Protein AF-0000000068861744 (afdb_homodimer)

InterPro domains:
  IPR000608 Ubiquitin-conjugating (UBC), catalytic core domain [PF00179] (17-131)
  IPR000608 Ubiquitin-conjugating (UBC), catalytic core domain [PS50127] (1-136)
  IPR016135 Ubiquitin-conjugating enzyme/RWD-like [G3DSA:3.10.110.10] (2-136)
  IPR016135 Ubiquitin-conjugating enzyme/RWD-like [SSF54495] (22-136)

Structure (mmCIF, N/CA/C/O backbone):
data_AF-0000000068861744-model_v1
#
loop_
_entity.id
_entity.type
_entity.pdbx_description
1 polymer 'UBC core domain-containing protein'
#
loop_
_atom_site.group_PDB
_atom_site.id
_atom_site.type_symbol
_atom_site.label_atom_id
_atom_site.label_alt_id
_atom_site.label_comp_id
_atom_site.label_asym_id
_atom_site.label_entity_id
_atom_site.label_seq_id
_atom_site.pdbx_PDB_ins_code
_atom_site.Cartn_x
_atom_site.Cartn_y
_atom_site.Cartn_z
_atom_site.occupancy
_atom_site.B_iso_or_equiv
_atom_site.auth_seq_id
_atom_site.auth_comp_id
_atom_site.auth_asym_id
_atom_site.auth_atom_id
_atom_site.pdbx_PDB_model_num
ATOM 1 N N . SER A 1 1 ? 39.594 35.281 -21.047 1 24.39 1 SER A N 1
ATOM 2 C CA . SER A 1 1 ? 39.219 33.875 -21.219 1 24.39 1 SER A CA 1
ATOM 3 C C . SER A 1 1 ? 38 33.531 -20.391 1 24.39 1 SER A C 1
ATOM 5 O O . SER A 1 1 ? 38 33.688 -19.172 1 24.39 1 SER A O 1
ATOM 7 N N . LYS A 1 2 ? 36.75 33.719 -20.969 1 29.22 2 LYS A N 1
ATOM 8 C CA . LYS A 1 2 ? 35.406 33.656 -20.406 1 29.22 2 LYS A CA 1
ATOM 9 C C . LYS A 1 2 ? 35.062 32.25 -19.891 1 29.22 2 LYS A C 1
ATOM 11 O O . LYS A 1 2 ? 35.312 31.266 -20.594 1 29.22 2 LYS A O 1
ATOM 16 N N . ARG A 1 3 ? 35.25 32.125 -18.594 1 32.97 3 ARG A N 1
ATOM 17 C CA . ARG A 1 3 ? 35.031 30.906 -17.828 1 32.97 3 ARG A CA 1
ATOM 18 C C . ARG A 1 3 ? 33.688 30.281 -18.156 1 32.97 3 ARG A C 1
ATOM 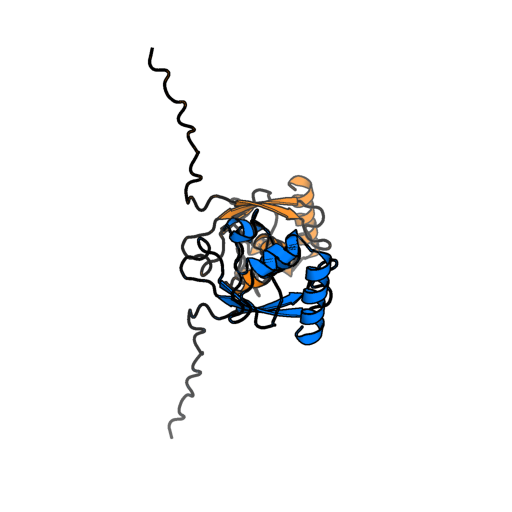20 O O . ARG A 1 3 ? 32.656 30.922 -18 1 32.97 3 ARG A O 1
ATOM 27 N N . PRO A 1 4 ? 33.625 29.219 -19.062 1 30.78 4 PRO A N 1
ATOM 28 C CA . PRO A 1 4 ? 32.375 28.578 -19.391 1 30.78 4 PRO A CA 1
ATOM 29 C C . PRO A 1 4 ? 31.594 28.125 -18.156 1 30.78 4 PRO A C 1
ATOM 31 O O . PRO A 1 4 ? 32.188 27.719 -17.172 1 30.78 4 PRO A O 1
ATOM 34 N N . HIS A 1 5 ? 30.625 28.938 -17.719 1 28.23 5 HIS A N 1
ATOM 35 C CA . HIS A 1 5 ? 29.672 28.594 -16.656 1 28.23 5 HIS A CA 1
ATOM 36 C C . HIS A 1 5 ? 29.109 27.188 -16.875 1 28.23 5 HIS A C 1
ATOM 38 O O . HIS A 1 5 ? 28.625 26.875 -17.953 1 28.23 5 HIS A O 1
ATOM 44 N N . ALA A 1 6 ? 29.781 26.188 -16.359 1 26.94 6 ALA A N 1
ATOM 45 C CA . ALA A 1 6 ? 29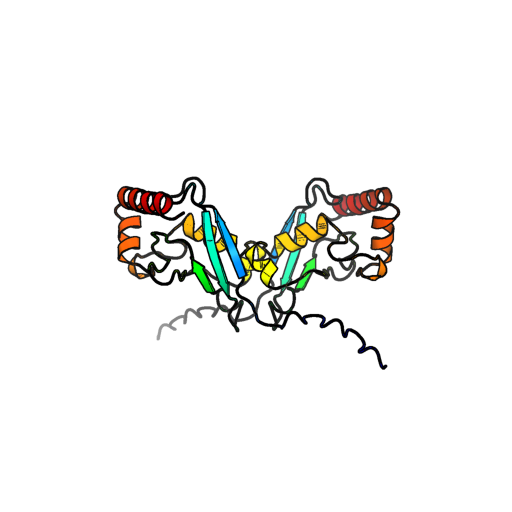.312 24.812 -16.281 1 26.94 6 ALA A CA 1
ATOM 46 C C . ALA A 1 6 ? 27.844 24.75 -15.883 1 26.94 6 ALA A C 1
ATOM 48 O O . ALA A 1 6 ? 27.469 25.234 -14.812 1 26.94 6 ALA A O 1
ATOM 49 N N . GLU A 1 7 ? 26.875 24.953 -16.828 1 26 7 GLU A N 1
ATOM 50 C CA . GLU A 1 7 ? 25.422 24.781 -16.688 1 26 7 GLU A CA 1
ATOM 51 C C . GLU A 1 7 ? 25.094 23.453 -16 1 26 7 GLU A C 1
ATOM 53 O O . GLU A 1 7 ? 25.578 22.391 -16.438 1 26 7 GLU A O 1
ATOM 58 N N . CYS A 1 8 ? 25.047 23.344 -14.664 1 23.14 8 CYS A N 1
ATOM 59 C CA . CYS A 1 8 ? 24.5 22.266 -13.844 1 23.14 8 CYS A CA 1
ATOM 60 C C . CYS A 1 8 ? 23.219 21.719 -14.438 1 23.14 8 CYS A C 1
ATOM 62 O O . CYS A 1 8 ? 22.219 22.438 -14.547 1 23.14 8 CYS A O 1
ATOM 64 N N . ALA A 1 9 ? 23.344 21.062 -15.578 1 26.41 9 ALA A N 1
ATOM 65 C CA . ALA A 1 9 ? 22.172 20.391 -16.141 1 26.41 9 ALA A CA 1
ATOM 66 C C . ALA A 1 9 ? 21.422 19.594 -15.086 1 26.41 9 ALA A C 1
ATOM 68 O O . ALA A 1 9 ? 21.984 18.703 -14.453 1 26.41 9 ALA A O 1
ATOM 69 N N . ALA A 1 10 ? 20.656 20.266 -14.18 1 28.28 10 ALA A N 1
ATOM 70 C CA . ALA A 1 10 ? 19.625 19.609 -13.391 1 28.28 10 ALA A CA 1
ATOM 71 C C . ALA A 1 10 ? 18.938 18.5 -14.195 1 28.28 10 ALA A C 1
ATOM 73 O O . ALA A 1 10 ? 18.406 18.766 -15.281 1 28.28 10 ALA A O 1
ATOM 74 N N . ALA A 1 11 ? 19.531 17.391 -14.312 1 29.66 11 ALA A N 1
ATOM 75 C CA . ALA A 1 11 ? 18.797 16.234 -14.844 1 29.66 11 ALA A CA 1
ATOM 76 C C . ALA A 1 11 ? 17.328 16.266 -14.422 1 29.66 11 ALA A C 1
ATOM 78 O O . ALA A 1 11 ? 17.031 16.312 -13.227 1 29.66 11 ALA A O 1
ATOM 79 N N . SER A 1 12 ? 16.438 17.047 -14.992 1 32.88 12 SER A N 1
ATOM 80 C CA . SER A 1 12 ? 14.977 16.984 -14.969 1 32.88 12 SER A CA 1
ATOM 81 C C . SER A 1 12 ? 14.477 15.555 -14.797 1 32.88 12 SER A C 1
ATOM 83 O O . SER A 1 12 ? 14.883 14.656 -15.531 1 32.88 12 SER A O 1
ATOM 85 N N . ALA A 1 13 ? 14.305 14.938 -13.648 1 35.06 13 ALA A N 1
ATOM 86 C CA . ALA A 1 13 ? 13.586 13.688 -13.398 1 35.06 13 ALA A CA 1
ATOM 87 C C . ALA A 1 13 ? 12.406 13.531 -14.352 1 35.06 13 ALA A C 1
ATOM 89 O O . ALA A 1 13 ? 11.445 14.305 -14.297 1 35.06 13 ALA A O 1
ATOM 90 N N . THR A 1 14 ? 12.398 13.352 -15.617 1 36.06 14 THR A N 1
ATOM 91 C CA . THR A 1 14 ? 11.461 13.117 -16.719 1 36.06 14 THR A CA 1
ATOM 92 C C . THR A 1 14 ? 10.273 12.289 -16.234 1 36.06 14 THR A C 1
ATOM 94 O O . THR A 1 14 ? 10.383 11.539 -15.266 1 36.06 14 THR A O 1
ATOM 97 N N . SER A 1 15 ? 8.945 12.531 -16.438 1 38.88 15 SER A N 1
ATOM 98 C CA . SER A 1 15 ? 7.641 11.898 -16.266 1 38.88 15 SER A CA 1
ATOM 99 C C . SER A 1 15 ? 7.719 10.398 -16.5 1 38.88 15 SER A C 1
ATOM 101 O O . SER A 1 15 ? 6.719 9.766 -16.859 1 38.88 15 SER A O 1
ATOM 103 N N . ASP A 1 16 ? 8.695 9.703 -17.109 1 43.91 16 ASP A N 1
ATOM 104 C CA . ASP A 1 16 ? 8.852 8.297 -17.453 1 43.91 16 ASP A CA 1
ATOM 105 C C . ASP A 1 16 ? 8.359 7.395 -16.312 1 43.91 16 ASP A C 1
ATOM 107 O O . ASP A 1 16 ? 8.938 7.395 -15.227 1 43.91 16 ASP A O 1
ATOM 111 N N . GLY A 1 17 ? 7.047 7.277 -16.094 1 52.69 17 GLY A N 1
ATOM 112 C CA . GLY A 1 17 ? 6.508 6.25 -15.227 1 52.69 17 GLY A CA 1
ATOM 113 C C . GLY A 1 17 ? 7.441 5.07 -15.047 1 52.69 17 GLY A C 1
ATOM 114 O O . GLY A 1 17 ? 7.41 4.121 -15.836 1 52.69 17 GLY A O 1
ATOM 115 N N . GLY A 1 18 ? 8.594 5.238 -14.609 1 63.91 18 GLY A N 1
ATOM 116 C CA . GLY A 1 18 ? 9.773 4.402 -14.461 1 63.91 18 GLY A CA 1
ATOM 117 C C . GLY A 1 18 ? 9.469 3.035 -13.875 1 63.91 18 GLY A C 1
ATOM 118 O O . GLY A 1 18 ? 8.383 2.812 -13.344 1 63.91 18 GLY A O 1
ATOM 119 N N . ILE A 1 19 ? 10.055 2.125 -14.453 1 78.75 19 ILE A N 1
ATOM 120 C CA . ILE A 1 19 ? 10.164 0.762 -13.938 1 78.75 19 ILE A CA 1
ATOM 121 C C . ILE A 1 19 ? 10.586 0.792 -12.477 1 78.75 19 ILE A C 1
ATOM 123 O O . ILE A 1 19 ? 11.602 1.406 -12.125 1 78.75 19 ILE A O 1
ATOM 127 N N . LEU A 1 20 ? 9.617 0.331 -11.648 1 93.12 20 LEU A N 1
ATOM 128 C CA . LEU A 1 20 ? 9.859 0.259 -10.211 1 93.12 20 LEU A CA 1
ATOM 129 C C . LEU A 1 20 ? 10.25 -1.155 -9.797 1 93.12 20 LEU A C 1
ATOM 131 O O . LEU A 1 20 ? 9.523 -2.111 -10.062 1 93.12 20 LEU A O 1
ATOM 135 N N . ALA A 1 21 ? 11.445 -1.229 -9.273 1 95.88 21 ALA A N 1
ATOM 136 C CA . ALA A 1 21 ? 11.922 -2.543 -8.859 1 95.88 21 ALA A CA 1
ATOM 137 C C . ALA A 1 21 ? 11.617 -2.801 -7.387 1 95.88 21 ALA A C 1
ATOM 139 O O . ALA A 1 21 ? 11.555 -1.864 -6.586 1 95.88 21 ALA A O 1
ATOM 140 N N . THR A 1 22 ? 11.289 -4.078 -7.023 1 97.5 22 THR A N 1
ATOM 141 C CA . THR A 1 22 ? 11.086 -4.473 -5.633 1 97.5 22 THR A CA 1
ATOM 142 C C . THR A 1 22 ? 11.336 -5.969 -5.453 1 97.5 22 THR A C 1
ATOM 144 O O . THR A 1 22 ? 11.703 -6.66 -6.406 1 97.5 22 THR A O 1
ATOM 147 N N . SER A 1 23 ? 11.289 -6.41 -4.25 1 98.31 23 SER A N 1
ATOM 148 C CA . SER A 1 23 ? 11.406 -7.824 -3.918 1 98.31 23 SER A CA 1
ATOM 149 C C . SER A 1 23 ? 10.258 -8.281 -3.021 1 98.31 23 SER A C 1
ATOM 151 O O . SER A 1 23 ? 9.766 -7.508 -2.197 1 98.31 23 SER A O 1
ATOM 153 N N . ILE A 1 24 ? 9.898 -9.516 -3.25 1 98.38 24 ILE A N 1
ATOM 154 C CA . ILE A 1 24 ? 8.805 -10.102 -2.475 1 98.38 24 ILE A CA 1
ATOM 155 C C . ILE A 1 24 ? 9.305 -11.336 -1.724 1 98.38 24 ILE A C 1
ATOM 157 O O . ILE A 1 24 ? 9.859 -12.258 -2.328 1 98.38 24 ILE A O 1
ATOM 161 N N . GLN A 1 25 ? 9.156 -11.352 -0.452 1 98.44 25 GLN A N 1
ATOM 162 C CA . GLN A 1 25 ? 9.453 -12.539 0.339 1 98.44 25 GLN A CA 1
ATOM 163 C C . GLN A 1 25 ? 8.336 -13.57 0.218 1 98.44 25 GLN A C 1
ATOM 165 O O . GLN A 1 25 ? 7.156 -13.234 0.302 1 98.44 25 GLN A O 1
ATOM 170 N N . GLY A 1 26 ? 8.719 -14.805 0.006 1 98.75 26 GLY A N 1
ATOM 171 C CA . GLY A 1 26 ? 7.699 -15.852 0.009 1 98.75 26 GLY A CA 1
ATOM 172 C C . GLY A 1 26 ? 6.984 -15.977 1.339 1 98.75 26 GLY A C 1
ATOM 173 O O . GLY A 1 26 ? 7.625 -16.062 2.391 1 98.75 26 GLY A O 1
ATOM 174 N N . PRO A 1 27 ? 5.711 -16.047 1.295 1 98.44 27 PRO A N 1
ATOM 175 C CA . PRO A 1 27 ? 4.969 -16.125 2.553 1 98.44 27 PRO A CA 1
ATOM 176 C C . PRO A 1 27 ? 5.273 -17.406 3.336 1 98.44 27 PRO A C 1
ATOM 178 O O . PRO A 1 27 ? 5.359 -18.484 2.75 1 98.44 27 PRO A O 1
ATOM 181 N N . VAL A 1 28 ? 5.398 -17.188 4.59 1 97.75 28 VAL A N 1
ATOM 182 C CA . VAL A 1 28 ? 5.645 -18.328 5.461 1 97.75 28 VAL A CA 1
ATOM 183 C C . VAL A 1 28 ? 4.473 -19.297 5.383 1 97.75 28 VAL A C 1
ATOM 185 O O . VAL A 1 28 ? 3.311 -18.875 5.398 1 97.75 28 VAL A O 1
ATOM 188 N N . GLY A 1 29 ? 4.723 -20.562 5.227 1 97.06 29 GLY A N 1
ATOM 189 C CA . GLY A 1 29 ? 3.689 -21.578 5.176 1 97.06 29 GLY A CA 1
ATOM 190 C C . GLY A 1 29 ? 3.203 -21.875 3.768 1 97.06 29 GLY A C 1
ATOM 191 O O . GLY A 1 29 ? 2.393 -22.781 3.557 1 97.06 29 GLY A O 1
ATOM 192 N N . SER A 1 30 ? 3.641 -21.109 2.896 1 97.69 30 SER A N 1
ATOM 193 C CA . SER A 1 30 ? 3.275 -21.328 1.501 1 97.69 30 SER A CA 1
ATOM 194 C C . SER A 1 30 ? 4.305 -22.188 0.788 1 97.69 30 SER A C 1
ATOM 196 O O . SER A 1 30 ? 5.332 -22.547 1.368 1 97.69 30 SER A O 1
ATOM 198 N N . ALA A 1 31 ? 4 -22.516 -0.454 1 97.94 31 ALA A N 1
ATOM 199 C CA . ALA A 1 31 ? 4.93 -23.281 -1.284 1 97.94 31 ALA A CA 1
ATOM 200 C C . ALA A 1 31 ? 6.188 -22.469 -1.584 1 97.94 31 ALA A C 1
ATOM 202 O O . ALA A 1 31 ? 7.184 -23.016 -2.072 1 97.94 31 ALA A O 1
ATOM 203 N N . PHE A 1 32 ? 6.164 -21.266 -1.268 1 98.75 32 PHE A N 1
ATOM 204 C CA . PHE A 1 32 ? 7.234 -20.359 -1.681 1 98.75 32 PHE A CA 1
ATOM 205 C C . PHE A 1 32 ? 8.047 -19.891 -0.478 1 98.75 32 PHE A C 1
ATOM 207 O O . PHE A 1 32 ? 8.844 -18.969 -0.583 1 98.75 32 PHE A O 1
ATOM 214 N N . THR A 1 33 ? 7.852 -20.516 0.673 1 98.38 33 THR A N 1
ATOM 215 C CA . THR A 1 33 ? 8.539 -20.172 1.915 1 98.38 33 THR A CA 1
ATOM 216 C C . THR A 1 33 ? 10.047 -20.203 1.727 1 98.38 33 THR A C 1
ATOM 218 O O . THR A 1 33 ? 10.586 -21.125 1.108 1 98.38 33 THR A O 1
ATOM 221 N N . GLY A 1 34 ? 10.68 -19.062 2.232 1 98.31 34 GLY A N 1
ATOM 222 C CA . GLY A 1 34 ? 12.133 -19 2.174 1 98.31 34 GLY A CA 1
ATOM 223 C C . GLY A 1 34 ? 12.648 -18.328 0.92 1 98.31 34 GLY A C 1
ATOM 224 O O . GLY A 1 34 ? 13.828 -17.969 0.841 1 98.31 34 GLY A O 1
ATOM 225 N N . GLY A 1 35 ? 11.852 -18.141 -0.078 1 98.81 35 GLY A N 1
ATOM 226 C CA . GLY A 1 35 ? 12.25 -17.484 -1.316 1 98.81 35 GLY A CA 1
ATOM 227 C C . GLY A 1 35 ? 12.188 -15.969 -1.24 1 98.81 35 GLY A C 1
ATOM 228 O O . GLY A 1 35 ? 11.398 -15.414 -0.471 1 98.81 35 GLY A O 1
ATOM 229 N N . VAL A 1 36 ? 13.094 -15.32 -1.983 1 98.81 36 VAL A N 1
ATOM 230 C CA . VAL A 1 36 ? 13.023 -13.891 -2.258 1 98.81 36 VAL A CA 1
ATOM 231 C C . VAL A 1 36 ? 12.922 -13.656 -3.764 1 98.81 36 VAL A C 1
ATOM 233 O O . VAL A 1 36 ? 13.805 -14.062 -4.523 1 98.81 36 VAL A O 1
ATOM 236 N N . PHE A 1 37 ? 11.867 -13.016 -4.18 1 98.81 37 PHE A N 1
ATOM 237 C CA . PHE A 1 37 ? 11.555 -12.906 -5.598 1 98.81 37 PHE A CA 1
ATOM 238 C C . PHE A 1 37 ? 11.664 -11.461 -6.07 1 98.81 37 PHE A C 1
ATOM 240 O O . PHE A 1 37 ? 10.961 -10.586 -5.566 1 98.81 37 PHE A O 1
ATOM 247 N N . GLN A 1 38 ? 12.547 -11.234 -7.02 1 98.62 38 GLN A N 1
ATOM 248 C CA . GLN A 1 38 ? 12.719 -9.914 -7.613 1 98.62 38 GLN A CA 1
ATOM 249 C C . GLN A 1 38 ? 11.672 -9.656 -8.695 1 98.62 38 GLN A C 1
ATOM 251 O O . GLN A 1 38 ? 11.344 -10.547 -9.477 1 98.62 38 GLN A O 1
ATOM 256 N N . CYS A 1 39 ? 11.102 -8.438 -8.641 1 98 39 CYS A N 1
ATOM 257 C CA . CYS A 1 39 ? 10.141 -8.109 -9.688 1 98 39 CYS A CA 1
ATOM 258 C C . CYS A 1 39 ? 10.188 -6.621 -10.023 1 98 39 CYS A C 1
ATOM 260 O O . CYS A 1 39 ? 10.852 -5.844 -9.336 1 98 39 CYS A O 1
ATOM 262 N N . VAL A 1 40 ? 9.609 -6.297 -11.164 1 98.06 40 VAL A N 1
ATOM 263 C CA . VAL A 1 40 ? 9.477 -4.91 -11.594 1 98.06 40 VAL A CA 1
ATOM 264 C C . VAL A 1 40 ? 7.996 -4.574 -11.789 1 98.06 40 VAL A C 1
ATOM 266 O O . VAL A 1 40 ? 7.195 -5.441 -12.141 1 98.06 40 VAL A O 1
ATOM 269 N N . VAL A 1 41 ? 7.695 -3.33 -11.5 1 98.25 41 VAL A N 1
ATOM 270 C CA . VAL A 1 41 ? 6.324 -2.84 -11.57 1 98.25 41 VAL A CA 1
ATOM 271 C C . VAL A 1 41 ? 6.242 -1.68 -12.562 1 98.25 41 VAL A C 1
ATOM 273 O O . VAL A 1 41 ? 7.086 -0.782 -12.547 1 98.25 41 VAL A O 1
ATOM 276 N N . HIS A 1 42 ? 5.328 -1.767 -13.43 1 96.88 42 HIS A N 1
ATOM 277 C CA . HIS A 1 42 ? 4.977 -0.672 -14.328 1 96.88 42 HIS A CA 1
ATOM 278 C C . HIS A 1 42 ? 3.523 -0.252 -14.141 1 96.88 42 HIS A C 1
ATOM 280 O O . HIS A 1 42 ? 2.627 -1.1 -14.102 1 96.88 42 HIS A O 1
ATOM 286 N N . LEU A 1 43 ? 3.342 1.035 -14 1 96.56 43 LEU A N 1
ATOM 287 C CA . LEU A 1 43 ? 1.987 1.566 -13.891 1 96.56 43 LEU A CA 1
ATOM 288 C C . LEU A 1 43 ? 1.485 2.053 -15.25 1 96.56 43 LEU A C 1
ATOM 290 O O . LEU A 1 43 ? 1.991 3.043 -15.781 1 96.56 43 LEU A O 1
ATOM 294 N N . PRO A 1 44 ? 0.5 1.328 -15.742 1 95.19 44 PRO A N 1
ATOM 295 C CA . PRO A 1 44 ? 0.041 1.685 -17.094 1 95.19 44 PRO A CA 1
ATOM 296 C C . PRO A 1 44 ? -0.705 3.016 -17.125 1 95.19 44 PRO A C 1
ATOM 298 O O . PRO A 1 44 ? -0.975 3.605 -16.078 1 95.19 44 PRO A O 1
ATOM 301 N N . GLU A 1 45 ? -1.096 3.482 -18.234 1 92.31 45 GLU A N 1
ATOM 302 C CA . GLU A 1 45 ? -1.704 4.793 -18.438 1 92.31 45 GLU A CA 1
ATOM 303 C C . GLU A 1 45 ? -3.053 4.891 -17.719 1 92.31 45 GLU A C 1
ATOM 305 O O . GLU A 1 45 ? -3.383 5.93 -17.141 1 92.31 45 GLU A O 1
ATOM 310 N N . ARG A 1 46 ? -3.797 3.822 -17.688 1 93.69 46 ARG A N 1
ATOM 311 C CA . ARG A 1 46 ? -5.133 3.846 -17.109 1 93.69 46 ARG A CA 1
ATOM 312 C C . ARG A 1 46 ? -5.117 3.309 -15.68 1 93.69 46 ARG A C 1
ATOM 314 O O . ARG A 1 46 ? -6.141 2.84 -15.172 1 93.69 46 ARG A O 1
ATOM 321 N N . PHE A 1 47 ? -3.924 3.326 -15.164 1 94.75 47 PHE A N 1
ATOM 322 C CA . PHE A 1 47 ? -3.857 3.041 -13.734 1 94.75 47 PHE A CA 1
ATOM 323 C C . PHE A 1 47 ? -4.555 4.133 -12.938 1 94.75 47 PHE A C 1
ATOM 325 O O . PHE A 1 47 ? -4.398 5.32 -13.227 1 94.75 47 PHE A O 1
ATOM 332 N N . PRO A 1 48 ? -5.426 3.764 -11.953 1 94.56 48 PRO A N 1
ATOM 333 C CA . PRO A 1 48 ? -5.582 2.465 -11.297 1 94.56 48 PRO A CA 1
ATOM 334 C C . PRO A 1 48 ? -6.809 1.698 -11.781 1 94.56 48 PRO A C 1
ATOM 336 O O . PRO A 1 48 ? -7.145 0.648 -11.234 1 94.56 48 PRO A O 1
ATOM 339 N N . GLU A 1 49 ? -7.457 2.18 -12.828 1 94.19 49 GLU A N 1
ATOM 340 C CA . GLU A 1 49 ? -8.555 1.409 -13.414 1 94.19 49 GLU A CA 1
ATOM 341 C C . GLU A 1 49 ? -8.062 0.063 -13.938 1 94.19 49 GLU A C 1
ATOM 343 O O . GLU A 1 49 ? -8.781 -0.937 -13.859 1 94.19 49 GLU A O 1
ATOM 348 N N . GLN A 1 50 ? -6.902 0.173 -14.461 1 95.25 50 GLN A N 1
ATOM 349 C CA . GLN A 1 50 ? -6.176 -1.039 -14.828 1 95.25 50 GLN A CA 1
ATOM 350 C C . GLN A 1 50 ? -5.172 -1.43 -13.742 1 95.25 50 GLN A C 1
ATOM 352 O O . GLN A 1 50 ? -4.578 -0.563 -13.102 1 95.25 50 GLN A O 1
ATOM 357 N N . PRO A 1 51 ? -5.02 -2.721 -13.656 1 97.12 51 PRO A N 1
ATOM 358 C CA . PRO A 1 51 ? -4.027 -3.141 -12.664 1 97.12 51 PRO A CA 1
ATOM 359 C C . PRO A 1 51 ? -2.604 -2.754 -13.047 1 97.12 51 PRO A C 1
ATOM 361 O O . PRO A 1 51 ? -2.326 -2.502 -14.227 1 97.12 51 PRO A O 1
ATOM 364 N N . PRO A 1 52 ? -1.709 -2.66 -12 1 97.62 52 PRO A N 1
ATOM 365 C CA . PRO A 1 52 ? -0.291 -2.533 -12.344 1 97.62 52 PRO A CA 1
ATOM 366 C C . PRO A 1 52 ? 0.232 -3.727 -13.141 1 97.62 52 PRO A C 1
ATOM 368 O O . PRO A 1 52 ? -0.275 -4.844 -12.992 1 97.62 52 PRO A O 1
ATOM 371 N N . MET A 1 53 ? 1.195 -3.471 -14 1 97.81 53 MET A N 1
ATOM 372 C CA . MET A 1 53 ? 1.902 -4.543 -14.695 1 97.81 53 MET A CA 1
ATOM 373 C C . MET A 1 53 ? 3.111 -5.008 -13.891 1 97.81 53 MET A C 1
ATOM 375 O O . MET A 1 53 ? 4.07 -4.258 -13.711 1 97.81 53 MET A O 1
ATOM 379 N N . VAL A 1 54 ? 3.051 -6.203 -13.398 1 98.38 54 VAL A N 1
ATOM 380 C CA . VAL A 1 54 ? 4.137 -6.762 -12.602 1 98.38 54 VAL A CA 1
ATOM 381 C C . VAL A 1 54 ? 4.832 -7.875 -13.375 1 98.38 54 VAL A C 1
ATOM 383 O O . VAL A 1 54 ? 4.172 -8.711 -14.008 1 98.38 54 VAL A O 1
ATOM 386 N N . LYS A 1 55 ? 6.117 -7.828 -13.359 1 98.5 55 LYS A N 1
ATOM 387 C CA . LYS A 1 55 ? 6.918 -8.875 -13.984 1 98.5 55 LYS A CA 1
ATOM 388 C C . LYS A 1 55 ? 7.922 -9.469 -12.992 1 98.5 55 LYS A C 1
ATOM 390 O O . LYS A 1 55 ? 8.742 -8.742 -12.43 1 98.5 55 LYS A O 1
ATOM 395 N N . MET A 1 56 ? 7.809 -10.781 -12.891 1 98.69 56 MET A N 1
ATOM 396 C CA . MET A 1 56 ? 8.789 -11.469 -12.047 1 98.69 56 MET A CA 1
ATOM 397 C C . MET A 1 56 ? 10.117 -11.625 -12.773 1 98.69 56 MET A C 1
ATOM 399 O O . MET A 1 56 ? 10.156 -12.117 -13.906 1 98.69 56 MET A O 1
ATOM 403 N N . ARG A 1 57 ? 11.164 -11.156 -12.102 1 98.31 57 ARG A N 1
ATOM 404 C CA . ARG A 1 57 ? 12.5 -11.383 -12.633 1 98.31 57 ARG A CA 1
ATOM 405 C C . ARG A 1 57 ? 13.047 -12.727 -12.172 1 98.31 57 ARG A C 1
ATOM 407 O O . ARG A 1 57 ? 13.812 -13.375 -12.891 1 98.31 57 ARG A O 1
ATOM 414 N N . THR A 1 58 ? 12.695 -13.18 -10.961 1 98.69 58 THR A N 1
ATOM 415 C CA . THR A 1 58 ? 13.031 -14.508 -10.453 1 98.69 58 THR A CA 1
ATOM 416 C C . THR A 1 58 ? 12.062 -15.555 -10.992 1 98.69 58 THR A C 1
ATOM 418 O O . THR A 1 58 ? 10.844 -15.391 -10.875 1 98.69 58 THR A O 1
ATOM 421 N N . LYS A 1 59 ? 12.617 -16.656 -11.547 1 98.56 59 LYS A N 1
ATOM 422 C CA . LYS A 1 59 ? 11.742 -17.719 -12.031 1 98.56 59 LYS A CA 1
ATOM 423 C C . LYS A 1 59 ? 10.93 -18.328 -10.891 1 98.56 59 LYS A C 1
ATOM 425 O O . LYS A 1 59 ? 11.445 -18.516 -9.789 1 98.56 59 LYS A O 1
ATOM 430 N N . ILE A 1 60 ? 9.688 -18.609 -11.227 1 98.75 60 ILE A N 1
ATOM 431 C CA . ILE A 1 60 ? 8.797 -19.125 -10.195 1 98.75 60 ILE A CA 1
ATOM 432 C C . ILE A 1 60 ? 7.73 -20.016 -10.836 1 98.75 60 ILE A C 1
ATOM 434 O O . ILE A 1 60 ? 7.184 -19.688 -11.891 1 98.75 60 ILE A O 1
ATOM 438 N N . TYR A 1 61 ? 7.5 -21.172 -10.227 1 98.75 61 TYR A N 1
ATOM 439 C CA . TYR A 1 61 ? 6.438 -22.094 -10.641 1 98.75 61 TYR A CA 1
ATOM 440 C C . TYR A 1 61 ? 5.098 -21.672 -10.039 1 98.75 61 TYR A C 1
ATOM 442 O O . TYR A 1 61 ? 4.863 -21.859 -8.844 1 98.75 61 TYR A O 1
ATOM 450 N N . HIS A 1 62 ? 4.25 -21.141 -10.875 1 98.88 62 HIS A N 1
ATOM 451 C CA . HIS A 1 62 ? 3.008 -20.578 -10.359 1 98.88 62 HIS A CA 1
ATOM 452 C C . HIS A 1 62 ? 1.916 -20.578 -11.422 1 98.88 62 HIS A C 1
ATOM 454 O O . HIS A 1 62 ? 2.186 -20.312 -12.602 1 98.88 62 HIS A O 1
ATOM 460 N N . PRO A 1 63 ? 0.684 -20.734 -11.023 1 98.75 63 PRO A N 1
ATOM 461 C CA . PRO A 1 63 ? -0.421 -20.766 -11.984 1 98.75 63 PRO A CA 1
ATOM 462 C C . PRO A 1 63 ? -0.636 -19.422 -12.695 1 98.75 63 PRO A C 1
ATOM 464 O O . PRO A 1 63 ? -1.126 -19.391 -13.82 1 98.75 63 PRO A O 1
ATOM 467 N N . ASN A 1 64 ? -0.292 -18.312 -12.008 1 98.69 64 ASN A N 1
ATOM 468 C CA . ASN A 1 64 ? -0.655 -17 -12.539 1 98.69 64 ASN A CA 1
ATOM 469 C C . ASN A 1 64 ? 0.579 -16.141 -12.805 1 98.69 64 ASN A C 1
ATOM 471 O O . ASN A 1 64 ? 0.503 -14.914 -12.773 1 98.69 64 ASN A O 1
ATOM 475 N N . ILE A 1 65 ? 1.669 -16.781 -13.008 1 98.75 65 ILE A N 1
ATOM 476 C CA . ILE A 1 65 ? 2.895 -16.109 -13.438 1 98.75 65 ILE A CA 1
ATOM 477 C C . ILE A 1 65 ? 3.473 -16.828 -14.656 1 98.75 65 ILE A C 1
ATOM 479 O O . ILE A 1 65 ? 3.703 -18.047 -14.617 1 98.75 65 ILE A O 1
ATOM 483 N N . ASP A 1 66 ? 3.633 -16 -15.688 1 98.19 66 ASP A N 1
ATOM 484 C CA . ASP A 1 66 ? 4.137 -16.594 -16.922 1 98.19 66 ASP A CA 1
ATOM 485 C C . ASP A 1 66 ? 5.582 -17.062 -16.766 1 98.19 66 ASP A C 1
ATOM 487 O O . ASP A 1 66 ? 6.449 -16.281 -16.359 1 98.19 66 ASP A O 1
ATOM 491 N N . GLY A 1 67 ? 5.871 -18.266 -17.109 1 94.69 67 GLY A N 1
ATOM 492 C CA . GLY A 1 67 ? 7.176 -18.875 -16.906 1 94.69 67 GLY A CA 1
ATOM 493 C C . GLY A 1 67 ? 8.25 -18.312 -17.812 1 94.69 67 GLY A C 1
ATOM 494 O O . GLY A 1 67 ? 9.438 -18.406 -17.516 1 94.69 67 GLY A O 1
ATOM 495 N N . GLN A 1 68 ? 7.914 -17.734 -18.875 1 94.94 68 GLN A N 1
ATOM 496 C CA . GLN A 1 68 ? 8.875 -17.234 -19.844 1 94.94 68 GLN A CA 1
ATOM 497 C C . GLN A 1 68 ? 9.094 -15.727 -19.672 1 94.94 68 GLN A C 1
ATOM 499 O O . GLN A 1 68 ? 10.234 -15.273 -19.578 1 94.94 68 GLN A O 1
ATOM 504 N N . THR A 1 69 ? 7.992 -14.969 -19.516 1 97.19 69 THR A N 1
ATOM 505 C CA . THR A 1 69 ? 8.094 -13.508 -19.5 1 97.19 69 THR A CA 1
ATOM 506 C C . THR A 1 69 ? 8.148 -12.992 -18.062 1 97.19 69 THR A C 1
ATOM 508 O O . THR A 1 69 ? 8.586 -11.867 -17.828 1 97.19 69 THR A O 1
ATOM 511 N N . GLY A 1 70 ? 7.57 -13.742 -17.141 1 98.44 70 GLY A N 1
ATOM 512 C CA . GLY A 1 70 ? 7.473 -13.305 -15.75 1 98.44 70 GLY A CA 1
ATOM 513 C C . GLY A 1 70 ? 6.23 -12.484 -15.477 1 98.44 70 GLY A C 1
ATOM 514 O O . GLY A 1 70 ? 6.008 -12.047 -14.344 1 98.44 70 GLY A O 1
ATOM 515 N N . SER A 1 71 ? 5.371 -12.281 -16.484 1 98.44 71 SER A N 1
ATOM 516 C CA . SER A 1 71 ? 4.168 -11.469 -16.312 1 98.44 71 SER A CA 1
ATOM 517 C C . SER A 1 71 ? 3.232 -12.086 -15.273 1 98.44 71 SER A C 1
ATOM 519 O O . SER A 1 71 ? 3.029 -13.305 -15.258 1 98.44 71 SER A O 1
ATOM 521 N N . VAL A 1 72 ? 2.662 -11.273 -14.484 1 98.56 72 VAL A N 1
ATOM 522 C CA . VAL A 1 72 ? 1.798 -11.711 -13.391 1 98.56 72 VAL A CA 1
ATOM 523 C C . VAL A 1 72 ? 0.351 -11.328 -13.695 1 98.56 72 VAL A C 1
ATOM 525 O O . VAL A 1 72 ? 0.064 -10.18 -14.039 1 98.56 72 VAL A O 1
ATOM 528 N N . LEU A 1 73 ? -0.53 -12.273 -13.555 1 98.06 73 LEU A N 1
ATOM 529 C CA . LEU A 1 73 ? -1.955 -11.977 -13.656 1 98.06 73 LEU A CA 1
ATOM 530 C C . LEU A 1 73 ? -2.545 -11.656 -12.289 1 98.06 73 LEU A C 1
ATOM 532 O O . LEU A 1 73 ? -2.582 -12.523 -11.406 1 98.06 73 LEU A O 1
ATOM 536 N N . LEU A 1 74 ? -2.977 -10.414 -12.109 1 96.31 74 LEU A N 1
ATOM 537 C CA . LEU A 1 74 ? -3.676 -9.992 -10.906 1 96.31 74 LEU A CA 1
ATOM 538 C C . LEU A 1 74 ? -5.188 -9.984 -11.125 1 96.31 74 LEU A C 1
ATOM 540 O O . LEU A 1 74 ? -5.77 -8.938 -11.422 1 96.31 74 LEU A O 1
ATOM 544 N N . ALA A 1 75 ? -5.906 -11.102 -10.938 1 89.12 75 ALA A N 1
ATOM 545 C CA . ALA A 1 75 ? -7.285 -11.344 -11.352 1 89.12 75 ALA A CA 1
ATOM 546 C C . ALA A 1 75 ? -8.266 -10.57 -10.469 1 89.12 75 ALA A C 1
ATOM 548 O O . ALA A 1 75 ? -9.375 -10.25 -10.898 1 89.12 75 ALA A O 1
ATOM 549 N N . ASN A 1 76 ? -8.016 -10.211 -9.234 1 88.12 76 ASN A N 1
ATOM 550 C CA . ASN A 1 76 ? -8.93 -9.539 -8.32 1 88.12 76 ASN A CA 1
ATOM 551 C C . ASN A 1 76 ? -8.492 -8.102 -8.039 1 88.12 76 ASN A C 1
ATOM 553 O O . ASN A 1 76 ? -8.508 -7.656 -6.891 1 88.12 76 ASN A O 1
ATOM 557 N N . TRP A 1 77 ? -8.258 -7.383 -9.125 1 95.06 77 TRP A N 1
ATOM 558 C CA . TRP A 1 77 ? -7.773 -6.016 -8.93 1 95.06 77 TRP A CA 1
ATOM 559 C C . TRP A 1 77 ? -8.938 -5.027 -8.906 1 95.06 77 TRP A C 1
ATOM 561 O O . TRP A 1 77 ? -9.891 -5.156 -9.68 1 95.06 77 TRP A O 1
ATOM 571 N N . SER A 1 78 ? -8.922 -4.141 -8.086 1 94.75 78 SER A N 1
ATOM 572 C CA . SER A 1 78 ? -9.68 -2.893 -8.062 1 94.75 78 SER A CA 1
ATOM 573 C C . SER A 1 78 ? -8.859 -1.759 -7.457 1 94.75 78 SER A C 1
ATOM 575 O O . SER A 1 78 ? -7.938 -2.002 -6.672 1 94.75 78 SER A O 1
ATOM 577 N N . PRO A 1 79 ? -9.18 -0.537 -7.809 1 95.56 79 PRO A N 1
ATOM 578 C CA . PRO A 1 79 ? -8.438 0.588 -7.23 1 95.56 79 PRO A CA 1
AT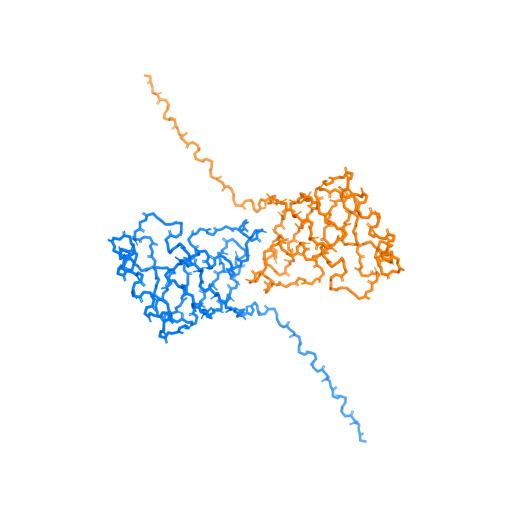OM 579 C C . PRO A 1 79 ? -8.5 0.616 -5.707 1 95.56 79 PRO A C 1
ATOM 581 O O . PRO A 1 79 ? -7.555 1.06 -5.055 1 95.56 79 PRO A O 1
ATOM 584 N N . SER A 1 80 ? -9.562 0.133 -5.152 1 95.44 80 SER A N 1
ATOM 585 C CA . SER A 1 80 ? -9.773 0.2 -3.713 1 95.44 80 SER A CA 1
ATOM 586 C C . SER A 1 80 ? -8.742 -0.634 -2.961 1 95.44 80 SER A C 1
ATOM 588 O O . SER A 1 80 ? -8.508 -0.416 -1.771 1 95.44 80 SER A O 1
ATOM 590 N N . VAL A 1 81 ? -8.078 -1.557 -3.664 1 96.62 81 VAL A N 1
ATOM 591 C CA . VAL A 1 81 ? -7.055 -2.412 -3.068 1 96.62 81 VAL A CA 1
ATOM 592 C C . VAL A 1 81 ? -5.906 -1.556 -2.547 1 96.62 81 VAL A C 1
ATOM 594 O O . VAL A 1 81 ? -5.305 -1.872 -1.516 1 96.62 81 VAL A O 1
ATOM 597 N N . LEU A 1 82 ? -5.645 -0.397 -3.168 1 97.5 82 LEU A N 1
ATOM 598 C CA . LEU A 1 82 ? -4.504 0.465 -2.871 1 97.5 82 LEU A CA 1
ATOM 599 C C . LEU A 1 82 ? -4.664 1.123 -1.504 1 97.5 82 LEU A C 1
ATOM 601 O O . LEU A 1 82 ? -3.686 1.598 -0.922 1 97.5 82 LEU A O 1
ATOM 605 N N . VAL A 1 83 ? -5.879 1.118 -0.997 1 97.75 83 VAL A N 1
ATOM 606 C CA . VAL A 1 83 ? -6.125 1.757 0.292 1 97.75 83 VAL A CA 1
ATOM 607 C C . VAL A 1 83 ? -5.438 0.962 1.401 1 97.75 83 VAL A C 1
ATOM 609 O O . VAL A 1 83 ? -4.789 1.539 2.277 1 97.75 83 VAL A O 1
ATOM 612 N N . GLU A 1 84 ? -5.52 -0.38 1.217 1 97.56 84 GLU A N 1
ATOM 613 C CA . GLU A 1 84 ? -5.07 -1.206 2.334 1 97.56 84 GLU A CA 1
ATOM 614 C C . GLU A 1 84 ? -3.83 -2.012 1.964 1 97.56 84 GLU A C 1
ATOM 616 O O . GLU A 1 84 ? -3.146 -2.549 2.84 1 97.56 84 GLU A O 1
ATOM 621 N N . LYS A 1 85 ? -3.582 -2.096 0.678 1 97.69 85 LYS A N 1
ATOM 622 C CA . LYS A 1 85 ? -2.471 -2.947 0.264 1 97.69 85 LYS A CA 1
ATOM 623 C C . LYS A 1 85 ? -1.564 -2.227 -0.729 1 97.69 85 LYS A C 1
ATOM 625 O O . LYS A 1 85 ? -2.045 -1.499 -1.601 1 97.69 85 LYS A O 1
ATOM 630 N N . SER A 1 86 ? -0.252 -2.41 -0.533 1 98.06 86 SER A N 1
ATOM 631 C CA . SER A 1 86 ? 0.711 -2.035 -1.562 1 98.06 86 SER A CA 1
ATOM 632 C C . SER A 1 86 ? 0.701 -3.029 -2.719 1 98.06 86 SER A C 1
ATOM 634 O O . SER A 1 86 ? 0.115 -4.109 -2.611 1 98.06 86 SER A O 1
ATOM 636 N N . ILE A 1 87 ? 1.346 -2.715 -3.77 1 98.25 87 ILE A N 1
ATOM 637 C CA . ILE A 1 87 ? 1.445 -3.613 -4.914 1 98.25 87 ILE A CA 1
ATOM 638 C C . ILE A 1 87 ? 2.225 -4.867 -4.52 1 98.25 87 ILE A C 1
ATOM 640 O O . ILE A 1 87 ? 1.83 -5.984 -4.863 1 98.25 87 ILE A O 1
ATOM 644 N N . ALA A 1 88 ? 3.293 -4.711 -3.76 1 98.38 88 ALA A N 1
ATOM 645 C CA . ALA A 1 88 ? 4.078 -5.848 -3.285 1 98.38 88 ALA A CA 1
ATOM 646 C C . ALA A 1 88 ? 3.221 -6.785 -2.439 1 98.38 88 ALA A C 1
ATOM 648 O O . ALA A 1 88 ? 3.346 -8.008 -2.543 1 98.38 88 ALA A O 1
ATOM 649 N N . GLN A 1 89 ? 2.396 -6.191 -1.656 1 98.12 89 GLN A N 1
ATOM 650 C CA . GLN A 1 89 ? 1.532 -7.016 -0.818 1 98.12 89 GLN A CA 1
ATOM 651 C C . GLN A 1 89 ? 0.517 -7.785 -1.66 1 98.12 89 GLN A C 1
ATOM 653 O O . GLN A 1 89 ? 0.173 -8.922 -1.341 1 98.12 89 GLN A O 1
ATOM 658 N N . VAL A 1 90 ? -0.009 -7.152 -2.664 1 98.25 90 VAL A N 1
ATOM 659 C CA . VAL A 1 90 ? -0.936 -7.824 -3.572 1 98.25 90 VAL A CA 1
ATOM 660 C C . VAL A 1 90 ? -0.257 -9.039 -4.199 1 98.25 90 VAL A C 1
ATOM 662 O O . VAL A 1 90 ? -0.838 -10.125 -4.246 1 98.25 90 VAL A O 1
ATOM 665 N N . VAL A 1 91 ? 0.956 -8.867 -4.617 1 98.06 91 VAL A N 1
ATOM 666 C CA . VAL A 1 91 ? 1.698 -9.961 -5.23 1 98.06 91 VAL A CA 1
ATOM 667 C C . VAL A 1 91 ? 1.987 -11.039 -4.188 1 98.06 91 VAL A C 1
ATOM 669 O O . VAL A 1 91 ? 1.884 -12.234 -4.469 1 98.06 91 VAL A O 1
ATOM 672 N N . ALA A 1 92 ? 2.338 -10.656 -2.994 1 98.19 92 ALA A N 1
ATOM 673 C CA . ALA A 1 92 ? 2.586 -11.617 -1.922 1 98.19 92 ALA A CA 1
ATOM 674 C C . ALA A 1 92 ? 1.344 -12.461 -1.641 1 98.19 92 ALA A C 1
ATOM 676 O O . ALA A 1 92 ? 1.446 -13.656 -1.38 1 98.19 92 ALA A O 1
ATOM 677 N N . GLU A 1 93 ? 0.177 -11.797 -1.683 1 97.75 93 GLU A N 1
ATOM 678 C CA . GLU A 1 93 ? -1.07 -12.531 -1.475 1 97.75 93 GLU A CA 1
ATOM 679 C C . GLU A 1 93 ? -1.292 -13.57 -2.572 1 97.75 93 GLU A C 1
ATOM 681 O O . GLU A 1 93 ? -1.78 -14.664 -2.305 1 97.75 93 GLU A O 1
ATOM 686 N N . LEU A 1 94 ? -0.96 -13.18 -3.766 1 97.94 94 LEU A N 1
ATOM 687 C CA . LEU A 1 94 ? -1.052 -14.117 -4.883 1 97.94 94 LEU A CA 1
ATOM 688 C C . LEU A 1 94 ? -0.154 -15.328 -4.648 1 97.94 94 LEU A C 1
ATOM 690 O O . LEU A 1 94 ? -0.537 -16.453 -4.957 1 97.94 94 LEU A O 1
ATOM 694 N N . LEU A 1 95 ? 1.036 -15.133 -4.094 1 98 95 LEU A N 1
ATOM 695 C CA . LEU A 1 95 ? 1.929 -16.25 -3.773 1 98 95 LEU A CA 1
ATOM 696 C C . LEU A 1 95 ? 1.338 -17.109 -2.67 1 98 95 LEU A C 1
ATOM 698 O O . LEU A 1 95 ? 1.401 -18.344 -2.742 1 98 95 LEU A O 1
ATOM 702 N N . ALA A 1 96 ? 0.738 -16.547 -1.725 1 97.75 96 ALA A N 1
ATOM 703 C CA . ALA A 1 96 ? 0.153 -17.281 -0.601 1 97.75 96 ALA A CA 1
ATOM 704 C C . ALA A 1 96 ? -1.063 -18.078 -1.045 1 97.75 96 ALA A C 1
ATOM 706 O O . ALA A 1 96 ? -1.329 -19.156 -0.508 1 97.75 96 ALA A O 1
ATOM 707 N N . ASN A 1 97 ? -1.807 -17.516 -1.968 1 96.94 97 ASN A N 1
ATOM 708 C CA . ASN A 1 97 ? -2.979 -18.156 -2.562 1 96.94 97 ASN A CA 1
ATOM 709 C C . ASN A 1 97 ? -2.908 -18.141 -4.086 1 96.94 97 ASN A C 1
ATOM 711 O O . ASN A 1 97 ? -3.48 -17.266 -4.734 1 96.94 97 ASN A O 1
ATOM 715 N N . PRO A 1 98 ? -2.301 -19.141 -4.605 1 97.56 98 PRO A N 1
ATOM 716 C CA . PRO A 1 98 ? -1.936 -19.141 -6.023 1 97.56 98 PRO A CA 1
ATOM 717 C C . PRO A 1 98 ? -3.146 -19.016 -6.945 1 97.56 98 PRO A C 1
ATOM 719 O O . PRO A 1 98 ? -3.008 -18.594 -8.102 1 97.56 98 PRO A O 1
ATOM 722 N N . MET A 1 99 ? -4.355 -19.266 -6.488 1 97.06 99 MET A N 1
ATOM 723 C CA . MET A 1 99 ? -5.555 -19.203 -7.32 1 97.06 99 MET A CA 1
ATOM 724 C C . MET A 1 99 ? -6.477 -18.078 -6.855 1 97.06 99 MET A C 1
ATOM 726 O O . MET A 1 99 ? -7.695 -18.156 -7.043 1 97.06 99 MET A O 1
ATOM 730 N N . LEU A 1 100 ? -5.848 -17.078 -6.246 1 94.25 100 LEU A N 1
ATOM 731 C CA . LEU A 1 100 ? -6.602 -15.953 -5.715 1 94.25 100 LEU A CA 1
ATOM 732 C C . LEU A 1 100 ? -7.48 -15.328 -6.793 1 94.25 100 LEU A C 1
ATOM 734 O O . LEU A 1 100 ? -6.984 -14.914 -7.844 1 94.25 100 LEU A O 1
ATOM 738 N N . GLY A 1 101 ? -8.812 -15.289 -6.488 1 93 101 GLY A N 1
ATOM 739 C CA . GLY A 1 101 ? -9.75 -14.656 -7.398 1 93 101 GLY A CA 1
ATOM 740 C C . GLY A 1 101 ? -10.188 -15.562 -8.531 1 93 101 GLY A C 1
ATOM 741 O O . GLY A 1 101 ? -10.875 -15.125 -9.461 1 93 101 GLY A O 1
ATOM 742 N N . GLN A 1 102 ? -9.773 -16.766 -8.492 1 95.81 102 GLN A N 1
ATOM 743 C CA . GLN A 1 102 ? -10.109 -17.719 -9.555 1 95.81 102 GLN A CA 1
ATOM 744 C C . GLN A 1 102 ? -10.766 -18.969 -8.992 1 95.81 102 GLN A C 1
ATOM 746 O O . GLN A 1 102 ? -10.398 -19.438 -7.914 1 95.81 102 GLN A O 1
ATOM 751 N N . THR A 1 103 ? -11.711 -19.547 -9.742 1 93.81 103 THR A N 1
ATOM 752 C CA . THR A 1 103 ? -12.484 -20.672 -9.234 1 93.81 103 THR A CA 1
ATOM 753 C C . THR A 1 103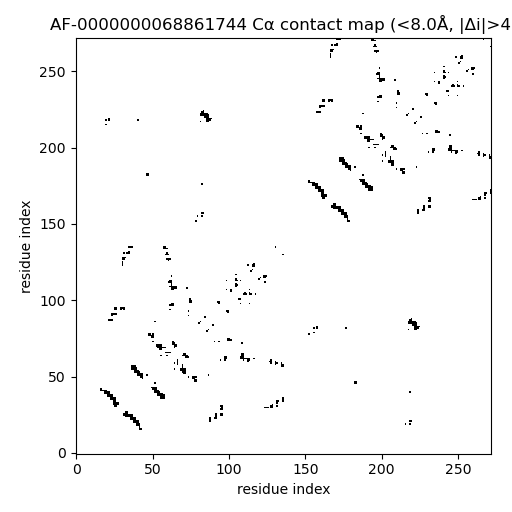 ? -12.227 -21.922 -10.07 1 93.81 103 THR A C 1
ATOM 755 O O . THR A 1 103 ? -12.602 -23.031 -9.672 1 93.81 103 THR A O 1
ATOM 758 N N . SER A 1 104 ? -11.57 -21.703 -11.234 1 96.62 104 SER A N 1
ATOM 759 C CA . SER A 1 104 ? -11.289 -22.828 -12.109 1 96.62 104 SER A CA 1
ATOM 760 C C . SER A 1 104 ? -9.891 -22.734 -12.703 1 96.62 104 SER A C 1
ATOM 762 O O . SER A 1 104 ? -9.391 -21.641 -12.953 1 96.62 104 SER A O 1
ATOM 764 N N . PRO A 1 105 ? -9.273 -23.906 -12.961 1 97.69 105 PRO A N 1
ATOM 765 C CA . PRO A 1 105 ? -7.926 -23.906 -13.523 1 97.69 105 PRO A CA 1
ATOM 766 C C . PRO A 1 105 ? -7.844 -23.203 -14.875 1 97.69 105 PRO A C 1
ATOM 768 O O . PRO A 1 105 ? -6.805 -22.625 -15.211 1 97.69 105 PRO A O 1
ATOM 771 N N . SER A 1 106 ? -8.93 -23.188 -15.609 1 97.38 106 SER A N 1
ATOM 772 C CA . SER A 1 106 ? -8.914 -22.625 -16.953 1 97.38 106 SER A CA 1
ATOM 773 C C . SER A 1 106 ? -8.789 -21.094 -16.906 1 97.38 106 SER A C 1
ATOM 775 O O . SER A 1 106 ? -8.477 -20.469 -17.906 1 97.38 106 SER A O 1
ATOM 777 N N . GLU A 1 107 ? -9.031 -20.484 -15.734 1 97.06 107 GLU A N 1
ATOM 778 C CA . GLU A 1 107 ? -8.938 -19.031 -15.57 1 97.06 107 GLU A CA 1
ATOM 779 C C . GLU A 1 107 ? -7.492 -18.594 -15.359 1 97.06 107 GLU A C 1
ATOM 781 O O . GLU A 1 107 ? -7.172 -17.406 -15.484 1 97.06 107 GLU A O 1
ATOM 786 N N . ALA A 1 108 ? -6.625 -19.547 -15.07 1 98.06 108 ALA A N 1
ATOM 787 C CA . ALA A 1 108 ? -5.242 -19.203 -14.742 1 98.06 108 ALA A CA 1
ATOM 788 C C . ALA A 1 108 ? -4.414 -19 -16.016 1 98.06 108 ALA A C 1
ATOM 790 O O . ALA A 1 108 ? -4.785 -19.469 -17.094 1 98.06 108 ALA A O 1
ATOM 791 N N . LEU A 1 109 ? -3.389 -18.25 -15.891 1 97.69 109 LEU A N 1
ATOM 792 C CA . LEU A 1 109 ? -2.453 -18.062 -16.984 1 97.69 109 LEU A CA 1
ATOM 793 C C . LEU A 1 109 ? -1.854 -19.391 -17.438 1 97.69 109 LEU A C 1
ATOM 795 O O . LEU A 1 109 ? -1.631 -19.609 -18.625 1 97.69 109 LEU A O 1
ATOM 799 N N . ASN A 1 110 ? -1.563 -20.25 -16.422 1 98.31 110 ASN A N 1
ATOM 800 C CA . ASN A 1 110 ? -1.046 -21.594 -16.656 1 98.31 110 ASN A CA 1
ATOM 801 C C . ASN A 1 110 ? -2.014 -22.656 -16.156 1 98.31 110 ASN A C 1
ATOM 803 O O . ASN A 1 110 ? -1.871 -23.156 -15.031 1 98.31 110 ASN A O 1
ATOM 807 N N . PRO A 1 111 ? -2.943 -23.094 -17.016 1 98.38 111 PRO A N 1
ATOM 808 C CA . PRO A 1 111 ? -3.979 -24.031 -16.578 1 98.38 111 PRO A CA 1
ATOM 809 C C . PRO A 1 111 ? -3.404 -25.359 -16.078 1 98.38 111 PRO A C 1
ATOM 811 O O . PRO A 1 111 ? -3.947 -25.953 -15.156 1 98.38 111 PRO A O 1
ATOM 814 N N . LYS A 1 112 ? -2.389 -25.812 -16.656 1 98.19 112 LYS A N 1
ATOM 815 C CA . LYS A 1 112 ? -1.776 -27.062 -16.234 1 98.19 112 LYS A CA 1
ATOM 816 C C . LYS A 1 112 ? -1.235 -26.938 -14.805 1 98.19 112 LYS A C 1
ATOM 818 O O . LYS A 1 112 ? -1.473 -27.812 -13.969 1 98.19 112 LYS A O 1
ATOM 823 N N . THR A 1 113 ? -0.533 -25.859 -14.555 1 98.69 113 THR A N 1
ATOM 824 C CA . THR A 1 113 ? -0.021 -25.609 -13.211 1 98.69 113 THR A CA 1
ATOM 825 C C . THR A 1 113 ? -1.166 -25.469 -12.211 1 98.69 113 THR A C 1
ATOM 827 O O . THR A 1 113 ? -1.102 -26 -11.102 1 98.69 113 THR A O 1
ATOM 830 N N . ALA A 1 114 ? -2.223 -24.797 -12.633 1 98.75 114 ALA A N 1
ATOM 831 C CA . ALA A 1 114 ? -3.408 -24.625 -11.797 1 98.75 114 ALA A CA 1
ATOM 832 C C . ALA A 1 114 ? -4.043 -25.969 -11.453 1 98.75 114 ALA A C 1
ATOM 834 O O . ALA A 1 114 ? -4.445 -26.203 -10.312 1 98.75 114 ALA A O 1
ATOM 835 N N . LYS A 1 115 ? -4.109 -26.828 -12.398 1 98.56 115 LYS A N 1
ATOM 836 C CA . LYS A 1 115 ? -4.66 -28.172 -12.172 1 98.56 115 LYS A CA 1
ATOM 837 C C . LYS A 1 115 ? -3.826 -28.938 -11.148 1 98.56 115 LYS A C 1
ATOM 839 O O . LYS A 1 115 ? -4.375 -29.594 -10.258 1 98.56 115 LYS A O 1
ATOM 844 N N . THR A 1 116 ? -2.537 -28.859 -11.336 1 98.56 116 THR A N 1
ATOM 845 C CA . THR A 1 116 ? -1.655 -29.516 -10.375 1 98.56 116 THR A CA 1
ATOM 846 C C . THR A 1 116 ? -1.878 -28.969 -8.969 1 98.56 116 THR A C 1
ATOM 848 O O . THR A 1 116 ? -1.957 -29.734 -8.008 1 98.56 116 THR A O 1
ATOM 851 N N . PHE A 1 117 ? -2.014 -27.719 -8.852 1 98.56 117 PHE A N 1
ATOM 852 C CA . PHE A 1 117 ? -2.244 -27.062 -7.566 1 98.56 117 PHE A CA 1
ATOM 853 C C . PHE A 1 117 ? -3.52 -27.594 -6.914 1 98.56 117 PHE A C 1
ATOM 855 O O . PHE A 1 117 ? -3.543 -27.875 -5.715 1 98.56 117 PHE A O 1
ATOM 862 N N . LEU A 1 118 ? -4.547 -27.703 -7.703 1 97.69 118 LEU A N 1
ATOM 863 C CA . LEU A 1 118 ? -5.863 -28.047 -7.18 1 97.69 118 LEU A CA 1
ATOM 864 C C . LEU A 1 118 ? -5.988 -29.547 -6.961 1 97.69 118 LEU A C 1
ATOM 866 O O . LEU A 1 118 ? -6.582 -30 -5.977 1 97.69 118 LEU A O 1
ATOM 870 N N . ARG A 1 119 ? -5.332 -30.375 -7.773 1 97.44 119 ARG A N 1
ATOM 871 C CA . ARG A 1 119 ? -5.598 -31.797 -7.785 1 97.44 119 ARG A CA 1
ATOM 872 C C . ARG A 1 119 ? -4.48 -32.562 -7.09 1 97.44 119 ARG A C 1
ATOM 874 O O . ARG A 1 119 ? -4.691 -33.688 -6.609 1 97.44 119 ARG A O 1
ATOM 881 N N . ASP A 1 120 ? -3.346 -32.031 -7.148 1 98.06 120 ASP A N 1
ATOM 882 C CA . ASP A 1 120 ? -2.193 -32.688 -6.523 1 98.06 120 ASP A CA 1
ATOM 883 C C . ASP A 1 120 ? -1.339 -31.672 -5.77 1 98.06 120 ASP A C 1
ATOM 885 O O . ASP A 1 120 ? -0.199 -31.406 -6.156 1 98.06 120 ASP A O 1
ATOM 889 N N . PRO A 1 121 ? -1.823 -31.156 -4.637 1 97.56 121 PRO A N 1
ATOM 890 C CA . PRO A 1 121 ? -1.124 -30.109 -3.9 1 97.56 121 PRO A CA 1
ATOM 891 C C . PRO A 1 121 ? 0.263 -30.531 -3.428 1 97.56 121 PRO A C 1
ATOM 893 O O . PRO A 1 121 ? 1.166 -29.703 -3.314 1 97.56 121 PRO A O 1
ATOM 896 N N . ARG A 1 122 ? 0.461 -31.766 -3.184 1 98.19 122 ARG A N 1
ATOM 897 C CA . ARG A 1 122 ? 1.779 -32.25 -2.785 1 98.19 122 ARG A CA 1
ATOM 898 C C . ARG A 1 122 ? 2.791 -32.062 -3.914 1 98.19 122 ARG A C 1
ATOM 900 O O . ARG A 1 122 ? 3.893 -31.562 -3.695 1 98.19 122 ARG A O 1
ATOM 907 N N . LYS A 1 123 ? 2.377 -32.531 -5.051 1 98.69 123 LYS A N 1
ATOM 908 C CA . LYS A 1 123 ? 3.244 -32.375 -6.215 1 98.69 123 LYS A CA 1
ATOM 909 C C . LYS A 1 123 ? 3.514 -30.906 -6.504 1 98.69 123 LYS A C 1
ATOM 911 O O . LYS A 1 123 ? 4.637 -30.531 -6.84 1 98.69 123 LYS A O 1
ATOM 916 N N . PHE A 1 124 ? 2.496 -30.109 -6.434 1 98.69 124 PHE A N 1
ATOM 917 C CA . PHE A 1 124 ? 2.656 -28.672 -6.637 1 98.69 124 PHE A CA 1
ATOM 918 C C . PHE A 1 124 ? 3.701 -28.109 -5.68 1 98.69 124 PHE A C 1
ATOM 920 O O . PHE A 1 124 ? 4.633 -27.422 -6.105 1 98.69 124 PHE A O 1
ATOM 927 N N . LYS A 1 125 ? 3.533 -28.375 -4.398 1 98.56 125 LYS A N 1
ATOM 928 C CA . LYS A 1 125 ? 4.438 -27.859 -3.371 1 98.56 125 LYS A CA 1
ATOM 929 C C . LYS A 1 125 ? 5.867 -28.312 -3.619 1 98.56 125 LYS A C 1
ATOM 931 O O . LYS A 1 125 ? 6.812 -27.547 -3.467 1 98.56 125 LYS A O 1
ATOM 936 N N . GLN A 1 126 ? 5.992 -29.516 -4.02 1 98.5 126 GLN A N 1
ATOM 937 C CA . GLN A 1 126 ? 7.316 -30.062 -4.281 1 98.5 126 GLN A CA 1
ATOM 938 C C . GLN A 1 126 ? 7.996 -29.344 -5.441 1 98.5 126 GLN A C 1
ATOM 940 O O . GLN A 1 126 ? 9.156 -28.938 -5.336 1 98.5 126 GLN A O 1
ATOM 945 N N . THR A 1 127 ? 7.285 -29.219 -6.504 1 98.69 127 THR A N 1
ATOM 946 C CA . THR A 1 127 ? 7.84 -28.562 -7.684 1 98.69 127 THR A CA 1
ATOM 947 C C . THR A 1 127 ? 8.156 -27.094 -7.391 1 98.69 127 THR A C 1
ATOM 949 O O . THR A 1 127 ? 9.227 -26.594 -7.738 1 98.69 127 THR A O 1
ATOM 952 N N . ALA A 1 128 ? 7.219 -26.391 -6.762 1 98.75 128 ALA A N 1
ATOM 953 C CA . ALA A 1 128 ? 7.414 -24.984 -6.422 1 98.75 128 ALA A CA 1
ATOM 954 C C . ALA A 1 128 ? 8.625 -24.797 -5.508 1 98.75 128 ALA A C 1
ATOM 956 O O . ALA A 1 128 ? 9.438 -23.891 -5.715 1 98.75 128 ALA A O 1
ATOM 957 N N . ALA A 1 129 ? 8.75 -25.656 -4.539 1 98.44 129 ALA A N 1
ATOM 958 C CA . ALA A 1 129 ? 9.875 -25.594 -3.611 1 98.44 129 ALA A CA 1
ATOM 959 C C . ALA A 1 129 ? 11.195 -25.828 -4.336 1 98.44 129 ALA A C 1
ATOM 961 O O . ALA A 1 129 ? 12.219 -25.219 -3.998 1 98.44 129 ALA A O 1
ATOM 962 N N . GLU A 1 130 ? 11.188 -26.75 -5.266 1 98.5 130 GLU A N 1
ATOM 963 C CA . GLU A 1 130 ? 12.383 -27 -6.062 1 98.5 130 GLU A CA 1
ATOM 964 C C . GLU A 1 130 ? 12.805 -25.75 -6.844 1 98.5 130 GLU A C 1
ATOM 966 O O . GLU A 1 130 ? 13.984 -25.422 -6.906 1 98.5 130 GLU A O 1
ATOM 971 N N . TRP A 1 131 ? 11.836 -25.094 -7.426 1 98.62 131 TRP A N 1
ATOM 972 C CA . TRP A 1 131 ? 12.125 -23.859 -8.148 1 98.62 131 TRP A CA 1
ATOM 973 C C . TRP A 1 131 ? 12.664 -22.797 -7.203 1 98.62 131 TRP A C 1
ATOM 975 O O . TRP A 1 131 ? 13.57 -22.031 -7.566 1 98.62 131 TRP A O 1
ATOM 985 N N . VAL A 1 132 ? 12.086 -22.656 -6 1 98.69 132 VAL A N 1
ATOM 986 C CA . VAL A 1 132 ? 12.578 -21.719 -5.004 1 98.69 132 VAL A CA 1
ATOM 987 C C . VAL A 1 132 ? 14.047 -22 -4.711 1 98.69 132 VAL A C 1
ATOM 989 O O . VAL A 1 132 ? 14.875 -21.078 -4.703 1 98.69 132 VAL A O 1
ATOM 992 N N . ARG A 1 133 ? 14.375 -23.25 -4.527 1 98.38 133 ARG A N 1
ATOM 993 C CA . ARG A 1 133 ? 15.75 -23.641 -4.23 1 98.38 133 ARG A CA 1
ATOM 994 C C . ARG A 1 133 ? 16.688 -23.281 -5.375 1 98.38 133 ARG A C 1
ATOM 996 O O . ARG A 1 133 ? 17.797 -22.812 -5.141 1 98.38 133 ARG A O 1
ATOM 1003 N N . LEU A 1 134 ? 16.266 -23.391 -6.504 1 98.31 134 LEU A N 1
ATOM 1004 C CA . LEU A 1 134 ? 17.109 -23.219 -7.68 1 98.31 134 LEU A CA 1
ATOM 1005 C C . LEU A 1 134 ? 17.266 -21.75 -8.039 1 98.31 134 LEU A C 1
ATOM 1007 O O . LEU A 1 134 ? 18.344 -21.312 -8.469 1 98.31 134 LEU A O 1
ATOM 1011 N N . TYR A 1 135 ? 16.156 -20.969 -7.883 1 98.44 135 TYR A N 1
ATOM 1012 C CA . TYR A 1 135 ? 16.156 -19.672 -8.562 1 98.44 135 TYR A CA 1
ATOM 1013 C C . TYR A 1 135 ? 16.031 -18.531 -7.555 1 98.44 135 TYR A C 1
ATOM 1015 O O . TYR A 1 135 ? 16.266 -17.375 -7.887 1 98.44 135 TYR A O 1
ATOM 1023 N N . ALA A 1 136 ? 15.555 -18.812 -6.387 1 97.31 136 ALA A N 1
ATOM 1024 C CA . ALA A 1 136 ? 15.188 -17.734 -5.465 1 97.31 136 ALA A CA 1
ATOM 1025 C C . ALA A 1 136 ? 16.109 -17.719 -4.254 1 97.31 136 ALA A C 1
ATOM 1027 O O . ALA A 1 136 ? 16.438 -18.766 -3.693 1 97.31 136 ALA A O 1
ATOM 1028 N N . SER B 1 1 ? -52.094 -14 -18.703 1 24.59 1 SER B N 1
ATOM 1029 C CA . SER B 1 1 ? -51.531 -13.023 -17.781 1 24.59 1 SER B CA 1
ATOM 1030 C C . SER B 1 1 ? -50 -13.18 -17.719 1 24.59 1 SER B C 1
ATOM 1032 O O . SER B 1 1 ? -49.5 -14.266 -17.453 1 24.59 1 SER B O 1
ATOM 1034 N N . LYS B 1 2 ? -49.219 -12.383 -18.625 1 25.94 2 LYS B N 1
ATOM 1035 C CA . LYS B 1 2 ? -47.781 -12.359 -18.984 1 25.94 2 LYS B CA 1
ATOM 1036 C C . LYS B 1 2 ? -46.906 -12.016 -17.781 1 25.94 2 LYS B C 1
ATOM 1038 O O . LYS B 1 2 ? -47.062 -10.953 -17.172 1 25.94 2 LYS B O 1
ATOM 1043 N N . ARG B 1 3 ? -46.719 -12.992 -16.969 1 32.06 3 ARG B N 1
ATOM 1044 C CA . ARG B 1 3 ? -45.938 -12.766 -15.75 1 32.06 3 ARG B CA 1
ATOM 1045 C C . ARG B 1 3 ? -44.625 -12.055 -16.062 1 32.06 3 ARG B C 1
ATOM 1047 O O . ARG B 1 3 ? -43.844 -12.516 -16.891 1 32.06 3 ARG B O 1
ATOM 1054 N N . PRO B 1 4 ? -44.594 -10.641 -15.734 1 31.48 4 PRO B N 1
ATOM 1055 C CA . PRO B 1 4 ? -43.375 -9.859 -16.016 1 31.48 4 PRO B CA 1
ATOM 1056 C C . PRO B 1 4 ? -42.125 -10.516 -15.461 1 31.48 4 PRO B C 1
ATOM 1058 O O . PRO B 1 4 ? -42.188 -11.25 -14.469 1 31.48 4 PRO B O 1
ATOM 1061 N N . HIS B 1 5 ? -41.281 -11.031 -16.344 1 31.73 5 HIS B N 1
ATOM 1062 C CA . HIS B 1 5 ? -39.938 -11.539 -16.125 1 31.73 5 HIS B CA 1
ATOM 1063 C C . HIS B 1 5 ? -39.125 -10.609 -15.227 1 31.73 5 HIS B C 1
ATOM 1065 O O . HIS B 1 5 ? -39.188 -9.383 -15.383 1 31.73 5 HIS B O 1
ATOM 1071 N N . ALA B 1 6 ? -39.062 -10.977 -13.922 1 27.81 6 ALA B N 1
ATOM 1072 C CA . ALA B 1 6 ? -38.25 -10.367 -12.875 1 27.81 6 ALA B CA 1
ATOM 1073 C C . ALA B 1 6 ? -36.844 -10.062 -13.375 1 27.81 6 ALA B C 1
ATOM 1075 O O . ALA B 1 6 ? -36.062 -10.984 -13.688 1 27.81 6 ALA B O 1
ATOM 1076 N N . GLU B 1 7 ? -36.656 -9.133 -14.305 1 25.52 7 GLU B N 1
ATOM 1077 C CA . GLU B 1 7 ? -35.344 -8.672 -14.742 1 25.52 7 GLU B CA 1
ATOM 1078 C C . GLU B 1 7 ? -34.469 -8.305 -13.555 1 25.52 7 GLU B C 1
ATOM 1080 O O . GLU B 1 7 ? -34.906 -7.566 -12.656 1 25.52 7 GLU B O 1
ATOM 1085 N N . CYS B 1 8 ? -33.75 -9.273 -13.039 1 23.2 8 CYS B N 1
ATOM 1086 C CA . CYS B 1 8 ? -32.656 -9.133 -12.062 1 23.2 8 CYS B CA 1
ATOM 1087 C C . CYS B 1 8 ? -31.812 -7.906 -12.359 1 23.2 8 CYS B C 1
ATOM 1089 O O . CYS B 1 8 ? -31.234 -7.797 -13.438 1 23.2 8 CYS B O 1
ATOM 1091 N N . ALA B 1 9 ? -32.25 -6.762 -11.961 1 26.16 9 ALA B N 1
ATOM 1092 C CA . ALA B 1 9 ? -31.516 -5.504 -11.992 1 26.16 9 ALA B CA 1
ATOM 1093 C C . ALA B 1 9 ? -30.109 -5.688 -11.438 1 26.16 9 ALA B C 1
ATOM 1095 O O . ALA B 1 9 ? -29.938 -5.941 -10.242 1 26.16 9 ALA B O 1
ATOM 1096 N N . ALA B 1 10 ? -29.297 -6.605 -12.07 1 28.12 10 ALA B N 1
ATOM 1097 C CA . ALA B 1 10 ? -27.875 -6.578 -11.75 1 28.12 10 ALA B CA 1
ATOM 1098 C C . ALA B 1 10 ? -27.375 -5.145 -11.562 1 28.12 10 ALA B C 1
ATOM 1100 O O . ALA B 1 10 ? -27.516 -4.312 -12.461 1 28.12 10 ALA B O 1
ATOM 1101 N N . ALA B 1 11 ? -27.5 -4.535 -10.461 1 29.34 11 ALA B N 1
ATOM 1102 C CA . ALA B 1 11 ? -26.828 -3.293 -10.094 1 29.34 11 ALA B CA 1
ATOM 1103 C C . ALA B 1 11 ? -25.406 -3.258 -10.648 1 29.34 11 ALA B C 1
ATOM 1105 O O . ALA B 1 11 ? -24.578 -4.109 -10.312 1 29.34 11 ALA B O 1
ATOM 1106 N N . SER B 1 12 ? -25.078 -3.0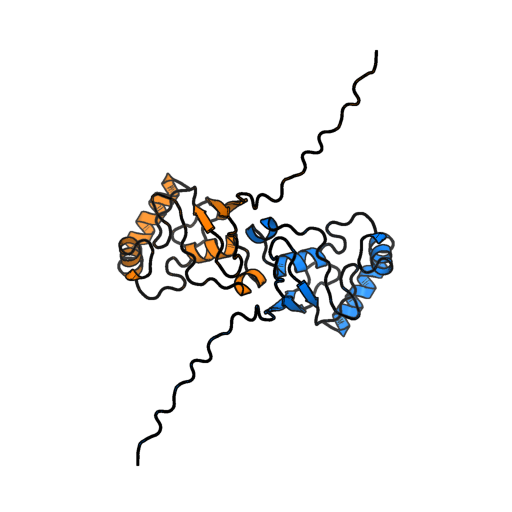59 -11.914 1 31.42 12 SER B N 1
ATOM 1107 C CA . SER B 1 12 ? -23.844 -2.615 -12.547 1 31.42 12 SER B CA 1
ATOM 1108 C C . SER B 1 12 ? -23.062 -1.668 -11.641 1 31.42 12 SER B C 1
ATOM 1110 O O . SER B 1 12 ? -23.578 -0.621 -11.242 1 31.42 12 SER B O 1
ATOM 1112 N N . ALA B 1 13 ? -22.375 -2.076 -10.641 1 34.34 13 ALA B N 1
ATOM 1113 C CA . ALA B 1 13 ? -21.422 -1.251 -9.906 1 34.34 13 ALA B CA 1
ATOM 1114 C C . ALA B 1 13 ? -20.75 -0.228 -10.82 1 34.34 13 ALA B C 1
ATOM 1116 O O . ALA B 1 13 ? -20.062 -0.596 -11.773 1 34.34 13 ALA B O 1
ATOM 1117 N N . THR B 1 14 ? -21.188 0.925 -11.289 1 35.53 14 THR B N 1
ATOM 1118 C CA . THR B 1 14 ? -20.781 2.129 -12.008 1 35.53 14 THR B CA 1
ATOM 1119 C C . THR B 1 14 ? -19.297 2.416 -11.789 1 35.53 14 THR B C 1
ATOM 1121 O O . THR B 1 14 ? -18.719 2.008 -10.773 1 35.53 14 THR B O 1
ATOM 1124 N N . SER B 1 15 ? -18.312 2.676 -12.672 1 39.03 15 SER B N 1
ATOM 1125 C CA . SER B 1 15 ? -16.938 3.137 -12.75 1 39.03 15 SER B CA 1
ATOM 1126 C C . SER B 1 15 ? -16.641 4.195 -11.688 1 39.03 15 SER B C 1
ATOM 1128 O O . SER B 1 15 ? -15.82 5.09 -11.906 1 39.03 15 SER B O 1
ATOM 1130 N N . ASP B 1 16 ? -17.516 4.906 -10.969 1 42.66 16 ASP B N 1
ATOM 1131 C CA . ASP B 1 16 ? -17.469 5.992 -9.992 1 42.66 16 ASP B CA 1
ATOM 1132 C C . ASP B 1 16 ? -16.297 5.812 -9.031 1 42.66 16 ASP B C 1
ATOM 1134 O O . ASP B 1 16 ? -16.25 4.836 -8.281 1 42.66 16 ASP B O 1
ATOM 1138 N N . GLY B 1 17 ? -15.031 6.078 -9.438 1 52.56 17 GLY B N 1
ATOM 1139 C CA . GLY B 1 17 ? -13.891 6.199 -8.539 1 52.56 17 GLY B CA 1
ATOM 1140 C C . GLY B 1 17 ? -14.297 6.512 -7.105 1 52.56 17 GLY B C 1
ATOM 1141 O O . GLY B 1 17 ? -14.336 7.68 -6.711 1 52.56 17 GLY B O 1
ATOM 1142 N N . GLY B 1 18 ? -15.156 5.852 -6.531 1 64 18 GLY B N 1
ATOM 1143 C CA . GLY B 1 18 ? -15.891 5.953 -5.281 1 64 18 GLY B CA 1
ATOM 1144 C C . GLY B 1 18 ? -15.008 6.266 -4.09 1 64 18 GLY B C 1
ATOM 1145 O O . GLY B 1 18 ? -13.781 6.191 -4.18 1 64 18 GLY B O 1
ATOM 1146 N N . ILE B 1 19 ? -15.508 7.047 -3.301 1 79.06 19 ILE B N 1
ATOM 1147 C CA . ILE B 1 19 ? -15.023 7.336 -1.957 1 79.06 19 ILE B CA 1
ATOM 1148 C C . ILE B 1 19 ? -14.742 6.031 -1.218 1 79.06 19 ILE B C 1
ATOM 1150 O O . ILE B 1 19 ? -15.625 5.168 -1.115 1 79.06 19 ILE B O 1
ATOM 1154 N N . LEU B 1 20 ? -13.414 5.84 -0.972 1 93.25 20 LEU B N 1
ATOM 1155 C CA . LEU B 1 20 ? -12.961 4.66 -0.247 1 93.25 20 LEU B CA 1
ATOM 1156 C C . LEU B 1 20 ? -12.734 4.98 1.228 1 93.25 20 LEU B C 1
ATOM 1158 O O . LEU B 1 20 ? -11.984 5.895 1.562 1 93.25 20 LEU B O 1
ATOM 1162 N N . ALA B 1 21 ? -13.492 4.293 2.031 1 95.88 21 ALA B N 1
ATOM 1163 C CA . ALA B 1 21 ? -13.375 4.539 3.467 1 95.88 21 ALA B CA 1
ATOM 1164 C C . ALA B 1 21 ? -12.383 3.568 4.105 1 95.88 21 ALA B C 1
ATOM 1166 O O . ALA B 1 21 ? -12.227 2.436 3.645 1 95.88 21 ALA B O 1
ATOM 1167 N N . THR B 1 22 ? -11.602 4.031 5.133 1 97.5 22 THR B N 1
ATOM 1168 C CA . THR B 1 22 ? -10.695 3.176 5.898 1 97.5 22 THR B CA 1
ATOM 1169 C C . THR B 1 22 ? -10.438 3.766 7.281 1 97.5 22 THR B C 1
ATOM 1171 O O . THR B 1 22 ? -10.992 4.805 7.633 1 97.5 22 THR B O 1
ATOM 1174 N N . SER B 1 23 ? 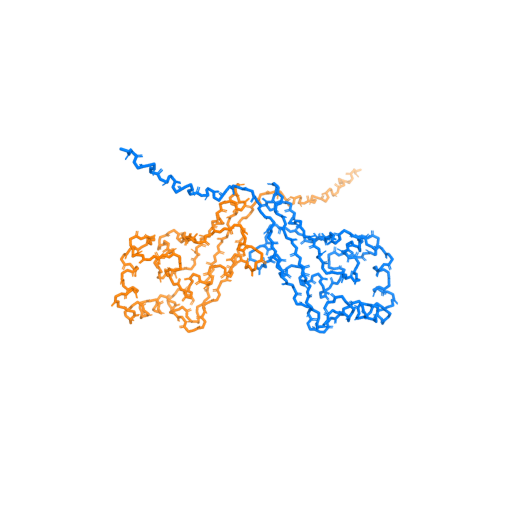-9.742 3.055 8.07 1 98.31 23 SER B N 1
ATOM 1175 C CA . SER B 1 23 ? -9.32 3.514 9.391 1 98.31 23 SER B CA 1
ATOM 1176 C C . SER B 1 23 ? -7.82 3.33 9.586 1 98.31 23 SER B C 1
ATOM 1178 O O . SER B 1 23 ? -7.23 2.383 9.062 1 98.31 23 SER B O 1
ATOM 1180 N N . ILE B 1 24 ? -7.273 4.27 10.328 1 98.38 24 ILE B N 1
ATOM 1181 C CA . ILE B 1 24 ? -5.84 4.234 10.602 1 98.38 24 ILE B CA 1
ATOM 1182 C C . ILE B 1 24 ? -5.609 4.16 12.109 1 98.38 24 ILE B C 1
ATOM 1184 O O . ILE B 1 24 ? -6.113 4.992 12.867 1 98.38 24 ILE B O 1
ATOM 1188 N N . GLN B 1 25 ? -4.91 3.193 12.547 1 98.38 25 GLN B N 1
ATOM 1189 C CA . GLN B 1 25 ? -4.496 3.111 13.945 1 98.38 25 GLN B CA 1
ATOM 1190 C C . GLN B 1 25 ? -3.326 4.047 14.227 1 98.38 25 GLN B C 1
ATOM 1192 O O . GLN B 1 25 ? -2.367 4.102 13.453 1 98.38 25 GLN B O 1
ATOM 1197 N N . GLY B 1 26 ? -3.43 4.773 15.305 1 98.69 26 GLY B N 1
ATOM 1198 C CA . GLY B 1 26 ? -2.289 5.594 15.688 1 98.69 26 GLY B CA 1
ATOM 1199 C C . GLY B 1 26 ? -1.046 4.777 15.992 1 98.69 26 GLY B C 1
ATOM 1200 O O . GLY B 1 26 ? -1.102 3.809 16.75 1 98.69 26 GLY B O 1
ATOM 1201 N N . PRO B 1 27 ? 0.049 5.18 15.453 1 98.44 27 PRO B N 1
ATOM 1202 C CA . PRO B 1 27 ? 1.273 4.406 15.672 1 98.44 27 PRO B CA 1
ATOM 1203 C C . PRO B 1 27 ? 1.697 4.375 17.141 1 98.44 27 PRO B C 1
ATOM 1205 O O . PRO B 1 27 ? 1.646 5.402 17.828 1 98.44 27 PRO B O 1
ATOM 1208 N N . VAL B 1 28 ? 2.086 3.219 17.5 1 97.69 28 VAL B N 1
ATOM 1209 C CA . VAL B 1 28 ? 2.568 3.064 18.875 1 97.69 28 VAL B CA 1
ATOM 1210 C C . VAL B 1 28 ? 3.791 3.951 19.094 1 97.69 28 VAL B C 1
ATOM 1212 O O . VAL B 1 28 ? 4.68 4.02 18.234 1 97.69 28 VAL B O 1
ATOM 1215 N N . GLY B 1 29 ? 3.838 4.672 20.172 1 97.06 29 GLY B N 1
ATOM 1216 C CA . GLY B 1 29 ? 4.965 5.523 20.5 1 97.06 29 GLY B CA 1
ATOM 1217 C C . GLY B 1 29 ? 4.824 6.934 19.969 1 97.06 29 GLY B C 1
ATOM 1218 O O . GLY B 1 29 ? 5.664 7.797 20.234 1 97.06 29 GLY B O 1
ATOM 1219 N N . SER B 1 30 ? 3.857 7.117 19.203 1 97.62 30 SER B N 1
ATOM 1220 C CA . SER B 1 30 ? 3.602 8.453 18.672 1 97.62 30 SER B CA 1
ATOM 1221 C C . SER B 1 30 ? 2.631 9.227 19.562 1 97.62 30 SER B C 1
ATOM 1223 O O . SER B 1 30 ? 2.107 8.68 20.531 1 97.62 30 SER B O 1
ATOM 1225 N N . ALA B 1 31 ? 2.424 10.5 19.219 1 97.88 31 ALA B N 1
ATOM 1226 C CA . ALA B 1 31 ? 1.456 11.328 19.922 1 97.88 31 ALA B CA 1
ATOM 1227 C C . ALA B 1 31 ? 0.035 10.812 19.719 1 97.88 31 ALA B C 1
ATOM 1229 O O . ALA B 1 31 ? -0.891 11.234 20.422 1 97.88 31 ALA B O 1
ATOM 1230 N N . PHE B 1 32 ? -0.118 9.914 18.859 1 98.75 32 PHE B N 1
ATOM 1231 C CA . PHE B 1 32 ? -1.452 9.484 18.453 1 98.75 32 PHE B CA 1
ATOM 1232 C C . PHE B 1 32 ? -1.728 8.062 18.906 1 98.75 32 PHE B C 1
ATOM 1234 O O . PHE B 1 32 ? -2.699 7.438 18.469 1 98.75 32 PHE B O 1
ATOM 1241 N N . THR B 1 33 ? -0.876 7.512 19.781 1 98.38 33 THR B N 1
ATOM 1242 C CA . THR B 1 33 ? -0.993 6.148 20.281 1 98.38 33 THR B CA 1
ATOM 1243 C C . THR B 1 33 ? -2.361 5.922 20.922 1 98.38 33 THR B C 1
ATOM 1245 O O . THR B 1 33 ? -2.857 6.773 21.672 1 98.38 33 THR B O 1
ATOM 1248 N N . GLY B 1 34 ? -2.979 4.754 20.484 1 98.25 34 GLY B N 1
ATOM 1249 C CA . GLY B 1 34 ? -4.262 4.387 21.062 1 98.25 34 GLY B CA 1
ATOM 1250 C C . GLY B 1 34 ? -5.445 4.902 20.266 1 98.25 34 GLY B C 1
ATOM 1251 O O . GLY B 1 34 ? -6.582 4.473 20.484 1 98.25 34 GLY B O 1
ATOM 1252 N N . GLY B 1 35 ? -5.262 5.805 19.359 1 98.75 35 GLY B N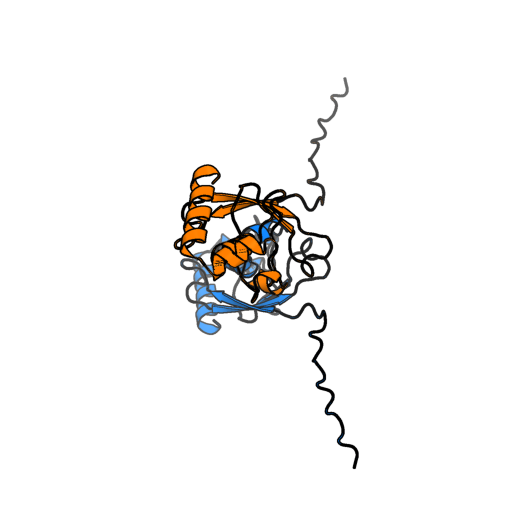 1
ATOM 1253 C CA . GLY B 1 35 ? -6.324 6.352 18.547 1 98.75 35 GLY B CA 1
ATOM 1254 C C . GLY B 1 35 ? -6.641 5.496 17.328 1 98.75 35 GLY B C 1
ATOM 1255 O O . GLY B 1 35 ? -5.77 4.781 16.828 1 98.75 35 GLY B O 1
ATOM 1256 N N . VAL B 1 36 ? -7.918 5.508 16.938 1 98.81 36 VAL B N 1
ATOM 1257 C CA . VAL B 1 36 ? -8.367 4.984 15.648 1 98.81 36 VAL B CA 1
ATOM 1258 C C . VAL B 1 36 ? -9.016 6.098 14.828 1 98.81 36 VAL B C 1
ATOM 1260 O O . VAL B 1 36 ? -10 6.699 15.258 1 98.81 36 VAL B O 1
ATOM 1263 N N . PHE B 1 37 ? -8.477 6.371 13.672 1 98.81 37 PHE B N 1
ATOM 1264 C CA . PHE B 1 37 ? -8.875 7.535 12.891 1 98.81 37 PHE B CA 1
ATOM 1265 C C . PHE B 1 37 ? -9.562 7.117 11.594 1 98.81 37 PHE B C 1
ATOM 1267 O O . PHE B 1 37 ? -8.961 6.426 10.766 1 98.81 37 PHE B O 1
ATOM 1274 N N . GLN B 1 38 ? -10.797 7.516 11.445 1 98.62 38 GLN B N 1
ATOM 1275 C CA . GLN B 1 38 ? -11.555 7.242 10.227 1 98.62 38 GLN B CA 1
ATOM 1276 C C . GLN B 1 38 ? -11.203 8.242 9.133 1 98.62 38 GLN B C 1
ATOM 1278 O O . GLN B 1 38 ? -11.047 9.438 9.398 1 98.62 38 GLN B O 1
ATOM 1283 N N . CYS B 1 39 ? -11.016 7.707 7.914 1 97.94 39 CYS B N 1
ATOM 1284 C CA . CYS B 1 39 ? -10.75 8.625 6.809 1 97.94 39 CYS B CA 1
ATOM 1285 C C . CYS B 1 39 ? -11.328 8.086 5.508 1 97.94 39 CYS B C 1
ATOM 1287 O O . CYS B 1 39 ? -11.789 6.949 5.449 1 97.94 39 CYS B O 1
ATOM 1289 N N . VAL B 1 40 ? -11.438 8.977 4.551 1 98.06 40 VAL B N 1
ATOM 1290 C CA . VAL B 1 40 ? -11.875 8.625 3.205 1 98.06 40 VAL B CA 1
ATOM 1291 C C . VAL B 1 40 ? -10.789 8.984 2.193 1 98.06 40 VAL B C 1
ATOM 1293 O O . VAL B 1 40 ? -10.039 9.938 2.393 1 98.06 40 VAL B O 1
ATOM 1296 N N . VAL B 1 41 ? -10.734 8.172 1.172 1 98.25 41 VAL B N 1
ATOM 1297 C CA . VAL B 1 41 ? -9.727 8.328 0.13 1 98.25 41 VAL B CA 1
ATOM 1298 C C . VAL B 1 41 ? -10.406 8.516 -1.224 1 98.25 41 VAL B C 1
ATOM 1300 O O . VAL B 1 41 ? -11.359 7.809 -1.555 1 98.25 41 VAL B O 1
ATOM 1303 N N . HIS B 1 42 ? -10 9.5 -1.909 1 96.88 42 HIS B N 1
ATOM 1304 C CA . HIS B 1 42 ? -10.391 9.727 -3.297 1 96.88 42 HIS B CA 1
ATOM 1305 C C . HIS B 1 42 ? -9.172 9.734 -4.219 1 96.88 42 HIS B C 1
ATOM 1307 O O . HIS B 1 42 ? -8.172 10.383 -3.922 1 96.88 42 HIS B O 1
ATOM 1313 N N . LEU B 1 43 ? -9.305 8.977 -5.289 1 96.56 43 LEU B N 1
ATOM 1314 C CA . LEU B 1 43 ? -8.234 8.961 -6.285 1 96.56 43 LEU B CA 1
ATOM 1315 C C . LEU B 1 43 ? -8.547 9.922 -7.426 1 96.56 43 LEU B C 1
ATOM 1317 O O . LEU B 1 43 ? -9.484 9.703 -8.195 1 96.56 43 LEU B O 1
ATOM 1321 N N . PRO B 1 44 ? -7.723 10.961 -7.48 1 95.19 44 PRO B N 1
ATOM 1322 C CA . PRO B 1 44 ? -8.031 11.969 -8.492 1 95.19 44 PRO B CA 1
ATOM 1323 C C . PRO B 1 44 ? -7.758 11.484 -9.914 1 95.19 44 PRO B C 1
ATOM 1325 O O . PRO B 1 44 ? -7.211 10.391 -10.102 1 95.19 44 PRO B O 1
ATOM 1328 N N . GLU B 1 45 ? -8.055 12.219 -10.891 1 92.5 45 GLU B N 1
ATOM 1329 C CA . GLU B 1 45 ? -7.973 11.844 -12.297 1 92.5 45 GLU B CA 1
ATOM 1330 C C . GLU B 1 45 ? -6.531 11.562 -12.719 1 92.5 45 GLU B C 1
ATOM 1332 O O . GLU B 1 45 ? -6.27 10.625 -13.477 1 92.5 45 GLU B O 1
ATOM 1337 N N . ARG B 1 46 ? -5.586 12.305 -12.18 1 93.81 46 ARG B N 1
ATOM 1338 C CA . ARG B 1 46 ? -4.191 12.156 -12.586 1 93.81 46 ARG B CA 1
ATOM 1339 C C . ARG B 1 46 ? -3.422 11.289 -11.594 1 93.81 46 ARG B C 1
ATOM 1341 O O . ARG B 1 46 ? -2.197 11.398 -11.484 1 93.81 46 ARG B O 1
ATOM 1348 N N . PHE B 1 47 ? -4.219 10.57 -10.859 1 94.75 47 PHE B N 1
ATOM 1349 C CA . PHE B 1 47 ? -3.561 9.555 -10.047 1 94.75 47 PHE B CA 1
ATOM 1350 C C . PHE B 1 47 ? -2.887 8.508 -10.922 1 94.75 47 PHE B C 1
ATOM 1352 O O . PHE B 1 47 ? -3.459 8.062 -11.922 1 94.75 47 PHE B O 1
ATOM 1359 N N . PRO B 1 48 ? -1.612 8.141 -10.625 1 94.56 48 PRO B N 1
ATOM 1360 C CA . PRO B 1 48 ? -0.841 8.344 -9.398 1 94.56 48 PRO B CA 1
ATOM 1361 C C . PRO B 1 48 ? 0.185 9.469 -9.523 1 94.56 48 PRO B C 1
ATOM 1363 O O . PRO B 1 48 ? 1 9.672 -8.625 1 94.56 48 PRO B O 1
ATOM 1366 N N . GLU B 1 49 ? 0.146 10.227 -10.625 1 94.31 49 GLU B N 1
ATOM 1367 C CA . GLU B 1 49 ? 1.025 11.391 -10.734 1 94.31 49 GLU B CA 1
ATOM 1368 C C . GLU B 1 49 ? 0.725 12.406 -9.633 1 94.31 49 GLU B C 1
ATOM 1370 O O . GLU B 1 49 ? 1.634 13.07 -9.125 1 94.31 49 GLU B O 1
ATOM 1375 N N . GLN B 1 50 ? -0.528 12.469 -9.391 1 95.31 50 GLN B N 1
ATOM 1376 C CA . GLN B 1 50 ? -0.994 13.234 -8.234 1 95.31 50 GLN B CA 1
ATOM 1377 C C . GLN B 1 50 ? -1.262 12.312 -7.043 1 95.31 50 GLN B C 1
ATOM 1379 O O 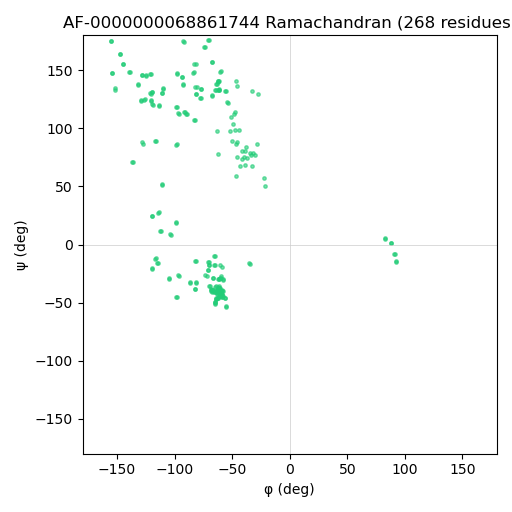. GLN B 1 50 ? -1.705 11.172 -7.219 1 95.31 50 GLN B O 1
ATOM 1384 N N . PRO B 1 51 ? -1.01 12.883 -5.91 1 97.12 51 PRO B N 1
ATOM 1385 C CA . PRO B 1 51 ? -1.297 12.047 -4.738 1 97.12 51 PRO B CA 1
ATOM 1386 C C . PRO B 1 51 ? -2.789 11.789 -4.555 1 97.12 51 PRO B C 1
ATOM 1388 O O . PRO B 1 51 ? -3.621 12.523 -5.082 1 97.12 51 PRO B O 1
ATOM 1391 N N . PRO B 1 52 ? -3.113 10.648 -3.826 1 97.62 52 PRO B N 1
ATOM 1392 C CA . PRO B 1 52 ? -4.512 10.5 -3.416 1 97.62 52 PRO B CA 1
ATOM 1393 C C . PRO B 1 52 ? -4.996 11.648 -2.533 1 97.62 52 PRO B C 1
ATOM 1395 O O . PRO B 1 52 ? -4.199 12.25 -1.813 1 97.62 52 PRO B O 1
ATOM 1398 N N . MET B 1 53 ? -6.27 11.945 -2.623 1 97.81 53 MET B N 1
ATOM 1399 C CA . MET B 1 53 ? -6.902 12.891 -1.713 1 97.81 53 MET B CA 1
ATOM 1400 C C . MET B 1 53 ? -7.449 12.18 -0.48 1 97.81 53 MET B C 1
ATOM 1402 O O . MET B 1 53 ? -8.383 11.383 -0.581 1 97.81 53 MET B O 1
ATOM 1406 N N . VAL B 1 54 ? -6.863 12.438 0.645 1 98.38 54 VAL B N 1
ATOM 1407 C CA . VAL B 1 54 ? -7.281 11.812 1.896 1 98.38 54 VAL B CA 1
ATOM 1408 C C . VAL B 1 54 ? -7.938 12.852 2.801 1 98.38 54 VAL B C 1
ATOM 1410 O O . VAL B 1 54 ? -7.441 13.969 2.928 1 98.38 54 VAL B O 1
ATOM 1413 N N . LYS B 1 55 ? -9.023 12.492 3.355 1 98.5 55 LYS B N 1
ATOM 1414 C CA . LYS B 1 55 ? -9.719 13.344 4.316 1 98.5 55 LYS B CA 1
ATOM 1415 C C . LYS B 1 55 ? -9.984 12.602 5.621 1 98.5 55 LYS B C 1
ATOM 1417 O O . LYS B 1 55 ? -10.617 11.547 5.629 1 98.5 55 LYS B O 1
ATOM 1422 N N . MET B 1 56 ? -9.492 13.234 6.676 1 98.69 56 MET B N 1
ATOM 1423 C CA . MET B 1 56 ? -9.766 12.672 7.992 1 98.69 56 MET B CA 1
ATOM 1424 C C . MET B 1 56 ? -11.195 12.992 8.438 1 98.69 56 MET B C 1
ATOM 1426 O O . MET B 1 56 ? -11.602 14.156 8.414 1 98.69 56 MET B O 1
ATOM 1430 N N . ARG B 1 57 ? -11.906 11.938 8.789 1 98.25 57 ARG B N 1
ATOM 1431 C CA . ARG B 1 57 ? -13.227 12.148 9.367 1 98.25 57 ARG B CA 1
ATOM 1432 C C . ARG B 1 57 ? -13.133 12.352 10.875 1 98.25 57 ARG B C 1
ATOM 1434 O O . ARG B 1 57 ? -13.945 13.07 11.461 1 98.25 57 ARG B O 1
ATOM 1441 N N . THR B 1 58 ? -12.164 11.711 11.555 1 98.62 58 THR B N 1
ATOM 1442 C CA . THR B 1 58 ? -11.875 11.922 12.969 1 98.62 58 THR B CA 1
ATOM 1443 C C . THR B 1 58 ? -11.016 13.164 13.164 1 98.62 58 THR B C 1
ATOM 1445 O O . THR B 1 58 ? -9.969 13.312 12.523 1 98.62 58 THR B O 1
ATOM 1448 N N . LYS B 1 59 ? -11.453 14.062 14.086 1 98.56 59 LYS B N 1
ATOM 1449 C CA . LYS B 1 59 ? -10.648 15.242 14.367 1 98.56 59 LYS B CA 1
ATOM 1450 C C . LYS B 1 59 ? -9.273 14.852 14.922 1 98.56 59 LYS B C 1
ATOM 1452 O O . LYS B 1 59 ? -9.172 13.945 15.742 1 98.56 59 LYS B O 1
ATOM 1457 N N . ILE B 1 60 ? -8.289 15.609 14.461 1 98.75 60 ILE B N 1
ATOM 1458 C CA . ILE B 1 60 ? -6.93 15.281 14.867 1 98.75 60 ILE B CA 1
ATOM 1459 C C . ILE B 1 60 ? -6.066 16.547 14.859 1 98.75 60 ILE B C 1
ATOM 1461 O O . ILE B 1 60 ? -6.152 17.344 13.93 1 98.75 60 ILE B O 1
ATOM 1465 N N . TYR B 1 61 ? -5.312 16.734 15.922 1 98.69 61 TYR B N 1
ATOM 1466 C CA . TYR B 1 61 ? -4.352 17.828 16.016 1 98.69 61 TYR B CA 1
ATOM 1467 C C . TYR B 1 61 ? -3.047 17.469 15.32 1 98.69 61 TYR B C 1
ATOM 1469 O O . TYR B 1 61 ? -2.26 16.656 15.82 1 98.69 61 TYR B O 1
ATOM 1477 N N . HIS B 1 62 ? -2.832 18.078 14.18 1 98.81 62 HIS B N 1
ATOM 1478 C CA . HIS B 1 62 ? -1.688 17.672 13.359 1 98.81 62 HIS B CA 1
ATOM 1479 C C . HIS B 1 62 ? -1.232 18.828 12.461 1 98.81 62 HIS B C 1
ATOM 1481 O O . HIS B 1 62 ? -2.061 19.547 11.914 1 98.81 62 HIS B O 1
ATOM 1487 N N . PRO B 1 63 ? 0.03 18.906 12.188 1 98.69 63 PRO B N 1
ATOM 1488 C CA . PRO B 1 63 ? 0.549 19.984 11.344 1 98.69 63 PRO B CA 1
ATOM 1489 C C . PRO B 1 63 ? 0.063 19.891 9.898 1 98.69 63 PRO B C 1
ATOM 1491 O O . PRO B 1 63 ? -0.04 20.906 9.219 1 98.69 63 PRO B O 1
ATOM 1494 N N . ASN B 1 64 ? -0.222 18.656 9.414 1 98.69 64 ASN B N 1
ATOM 1495 C CA . ASN B 1 64 ? -0.497 18.469 7.992 1 98.69 64 ASN B CA 1
ATOM 1496 C C . ASN B 1 64 ? -1.896 17.906 7.762 1 98.69 64 ASN B C 1
ATOM 1498 O O . ASN B 1 64 ? -2.146 17.25 6.746 1 98.69 64 ASN B O 1
ATOM 1502 N N . ILE B 1 65 ? -2.74 18.141 8.688 1 98.75 65 ILE B N 1
ATOM 1503 C CA . ILE B 1 65 ? -4.156 17.812 8.547 1 98.75 65 ILE B CA 1
ATOM 1504 C C . ILE B 1 65 ? -5.004 19.031 8.906 1 98.75 65 ILE B C 1
ATOM 1506 O O . ILE B 1 65 ? -4.863 19.594 9.992 1 98.75 65 ILE B O 1
ATOM 1510 N N . ASP B 1 66 ? -5.824 19.375 7.918 1 98.12 66 ASP B N 1
ATOM 1511 C CA . ASP B 1 66 ? -6.656 20.547 8.133 1 98.12 66 ASP B CA 1
ATOM 1512 C C . ASP B 1 66 ? -7.695 20.297 9.219 1 98.12 66 ASP B C 1
ATOM 1514 O O . ASP B 1 66 ? -8.461 19.344 9.141 1 98.12 66 ASP B O 1
ATOM 1518 N N . GLY B 1 67 ? -7.773 21.156 10.188 1 94.44 67 GLY B N 1
ATOM 1519 C CA . GLY B 1 67 ? -8.633 20.984 11.352 1 94.44 67 GLY B CA 1
ATOM 1520 C C . GLY B 1 67 ? -10.109 21.141 11.023 1 94.44 67 GLY B C 1
ATOM 1521 O O . GLY B 1 67 ? -10.969 20.641 11.758 1 94.44 67 GLY B O 1
ATOM 1522 N N . GLN B 1 68 ? -10.453 21.781 9.992 1 94.69 68 GLN B N 1
ATOM 1523 C CA . GLN B 1 68 ? -11.852 22.031 9.641 1 94.69 68 GLN B CA 1
ATOM 1524 C C . GLN B 1 68 ? -12.352 21.031 8.609 1 94.69 68 GLN B C 1
ATOM 1526 O O . GLN B 1 68 ? -13.398 20.406 8.797 1 94.69 68 GLN B O 1
ATOM 1531 N N . THR B 1 69 ? -11.539 20.781 7.562 1 97.12 69 THR B N 1
ATOM 1532 C CA . THR B 1 69 ? -12 19.953 6.449 1 97.12 69 THR B CA 1
ATOM 1533 C C . THR B 1 69 ? -11.539 18.516 6.613 1 97.12 69 THR B C 1
ATOM 1535 O O . THR B 1 69 ? -12.102 17.594 6.008 1 97.12 69 THR B O 1
ATOM 1538 N N . GLY B 1 70 ? -10.438 18.312 7.316 1 98.38 70 GLY B N 1
ATOM 1539 C CA . GLY B 1 70 ? -9.852 17 7.457 1 98.38 70 GLY B CA 1
ATOM 1540 C C . GLY B 1 70 ? -8.875 16.656 6.344 1 98.38 70 GLY B C 1
ATOM 1541 O O . GLY B 1 70 ? -8.297 15.57 6.328 1 98.38 70 GLY B O 1
ATOM 1542 N N . SER B 1 71 ? -8.648 17.578 5.402 1 98.44 71 SER B N 1
ATOM 1543 C CA . SER B 1 71 ? -7.754 17.312 4.277 1 98.44 71 SER B CA 1
ATOM 1544 C C . SER B 1 71 ? -6.328 17.047 4.75 1 98.44 71 SER B C 1
ATOM 1546 O O . SER B 1 71 ? -5.828 17.75 5.641 1 98.44 71 SER B O 1
ATOM 1548 N N . VAL B 1 72 ? -5.684 16.125 4.137 1 98.5 72 VAL B N 1
ATOM 1549 C CA . VAL B 1 72 ? -4.34 15.711 4.523 1 98.5 72 VAL B CA 1
ATOM 1550 C C . VAL B 1 72 ? -3.34 16.125 3.443 1 98.5 72 VAL B C 1
ATOM 1552 O O . VAL B 1 72 ? -3.559 15.859 2.258 1 98.5 72 VAL B O 1
ATOM 1555 N N . LEU B 1 73 ? -2.289 16.75 3.846 1 98.06 73 LEU B N 1
ATOM 1556 C CA . LEU B 1 73 ? -1.196 17.047 2.924 1 98.06 73 LEU B CA 1
ATOM 1557 C C . LEU B 1 73 ? -0.162 15.922 2.934 1 98.06 73 LEU B C 1
ATOM 1559 O O . LEU B 1 73 ? 0.492 15.688 3.951 1 98.06 73 LEU B O 1
ATOM 1563 N N . LEU B 1 74 ? -0.023 15.219 1.808 1 96.19 74 LEU B N 1
ATOM 1564 C CA . LEU B 1 74 ? 1.002 14.203 1.615 1 96.19 74 LEU B CA 1
ATOM 1565 C C . LEU B 1 74 ? 2.188 14.766 0.836 1 96.19 74 LEU B C 1
ATOM 1567 O O . LEU B 1 74 ? 2.273 14.586 -0.382 1 96.19 74 LEU B O 1
ATOM 1571 N N . ALA B 1 75 ? 3.168 15.414 1.492 1 89.19 75 ALA B N 1
ATOM 1572 C CA . ALA B 1 75 ? 4.223 16.234 0.898 1 89.19 75 ALA B CA 1
ATOM 1573 C C . ALA B 1 75 ? 5.246 15.367 0.171 1 89.19 75 ALA B C 1
ATOM 1575 O O . ALA B 1 75 ? 5.91 15.828 -0.76 1 89.19 75 ALA B O 1
ATOM 1576 N N . ASN B 1 76 ? 5.516 14.133 0.464 1 88.44 76 ASN B N 1
ATOM 1577 C CA . ASN B 1 76 ? 6.531 13.273 -0.139 1 88.44 76 ASN B CA 1
ATOM 1578 C C . ASN B 1 76 ? 5.902 12.156 -0.97 1 88.44 76 ASN B C 1
ATOM 1580 O O . ASN B 1 76 ? 6.316 11 -0.879 1 88.44 76 ASN B O 1
ATOM 1584 N N . TRP B 1 77 ? 5.02 12.586 -1.873 1 95.25 77 TRP B N 1
ATOM 1585 C CA . TRP B 1 77 ? 4.332 11.578 -2.67 1 95.25 77 TRP B CA 1
ATOM 1586 C C . TRP B 1 77 ? 5.07 11.32 -3.98 1 95.25 77 TRP B C 1
ATOM 1588 O O . TRP B 1 77 ? 5.562 12.258 -4.613 1 95.25 77 TRP B O 1
ATOM 1598 N N . SER B 1 78 ? 5.203 10.195 -4.375 1 94.88 78 SER B N 1
ATOM 1599 C CA . SER B 1 78 ? 5.531 9.703 -5.707 1 94.88 78 SER B CA 1
ATOM 1600 C C . SER B 1 78 ? 4.812 8.398 -6.008 1 94.88 78 SER B C 1
ATOM 1602 O O . SER B 1 78 ? 4.445 7.656 -5.094 1 94.88 78 SER B O 1
ATOM 1604 N N . PRO B 1 79 ? 4.602 8.109 -7.285 1 95.69 79 PRO B N 1
ATOM 1605 C CA . PRO B 1 79 ? 3.936 6.852 -7.633 1 95.69 79 PRO B CA 1
ATOM 1606 C C . PRO B 1 79 ? 4.672 5.625 -7.09 1 95.69 79 PRO B C 1
ATOM 1608 O O . PRO B 1 79 ? 4.039 4.621 -6.762 1 95.69 79 PRO B O 1
ATOM 1611 N N . SER B 1 80 ? 5.941 5.719 -6.949 1 95.62 80 SER B N 1
ATOM 1612 C CA . SER B 1 80 ? 6.758 4.578 -6.535 1 95.62 80 SER B CA 1
ATOM 1613 C C . SER B 1 80 ? 6.434 4.152 -5.109 1 95.62 80 SER B C 1
ATOM 1615 O O . SER B 1 80 ? 6.711 3.02 -4.715 1 95.62 80 SER B O 1
ATOM 1617 N N . VAL B 1 81 ? 5.781 5.043 -4.344 1 96.69 81 VAL B N 1
ATOM 1618 C CA . VAL B 1 81 ? 5.398 4.758 -2.967 1 96.69 81 VAL B CA 1
ATOM 1619 C C . VAL B 1 81 ? 4.43 3.578 -2.934 1 96.69 81 VAL B C 1
ATOM 1621 O O . VAL B 1 81 ? 4.465 2.764 -2.01 1 96.69 81 VAL B O 1
ATOM 1624 N N . LEU B 1 82 ? 3.635 3.391 -3.992 1 97.5 82 LEU B N 1
ATOM 1625 C CA . LEU B 1 82 ? 2.574 2.391 -4.055 1 97.5 82 LEU B CA 1
ATOM 1626 C C . LEU B 1 82 ? 3.156 0.983 -4.125 1 97.5 82 LEU B C 1
ATOM 1628 O O . LEU B 1 82 ? 2.461 0.004 -3.844 1 97.5 82 LEU B O 1
ATOM 1632 N N . VAL B 1 83 ? 4.422 0.899 -4.473 1 97.81 83 VAL B N 1
ATOM 1633 C CA . VAL B 1 83 ? 5.043 -0.414 -4.598 1 97.81 83 VAL B CA 1
ATOM 1634 C C . VAL B 1 83 ? 5.164 -1.061 -3.219 1 97.81 83 VAL B C 1
ATOM 1636 O O . VAL B 1 83 ? 4.852 -2.242 -3.051 1 97.81 83 VAL B O 1
ATOM 1639 N N . GLU B 1 84 ? 5.496 -0.184 -2.234 1 97.62 84 GLU B N 1
ATOM 1640 C CA . GLU B 1 84 ? 5.832 -0.758 -0.934 1 97.62 84 GLU B CA 1
ATOM 1641 C C . GLU B 1 84 ? 4.816 -0.35 0.13 1 97.62 84 GLU B C 1
ATOM 1643 O O . GLU B 1 84 ? 4.773 -0.941 1.21 1 97.62 84 GLU B O 1
ATOM 1648 N N . LYS B 1 85 ? 4.039 0.67 -0.192 1 97.75 85 LYS B N 1
ATOM 1649 C CA . LYS B 1 85 ? 3.125 1.171 0.831 1 97.75 85 LYS B CA 1
ATOM 1650 C C . LYS B 1 85 ? 1.716 1.345 0.271 1 97.75 85 LYS B C 1
ATOM 1652 O O . LYS B 1 85 ? 1.544 1.787 -0.866 1 97.75 85 LYS B O 1
ATOM 1657 N N . SER B 1 86 ? 0.74 0.925 1.075 1 98.06 86 SER B N 1
ATOM 1658 C CA . SER B 1 86 ? -0.644 1.306 0.81 1 98.06 86 SER B CA 1
ATOM 1659 C C . SER B 1 86 ? -0.891 2.77 1.158 1 98.06 86 SER B C 1
ATOM 1661 O O . SER B 1 86 ? -0.058 3.408 1.806 1 98.06 86 SER B O 1
ATOM 1663 N N . ILE B 1 87 ? -2.002 3.275 0.793 1 98.25 87 ILE B N 1
ATOM 1664 C CA . ILE B 1 87 ? -2.363 4.652 1.116 1 98.25 87 ILE B CA 1
ATOM 1665 C C . ILE B 1 87 ? -2.523 4.801 2.627 1 98.25 87 ILE B C 1
ATOM 1667 O O . ILE B 1 87 ? -2.047 5.777 3.215 1 98.25 87 ILE B O 1
ATOM 1671 N N . ALA B 1 88 ? -3.131 3.832 3.281 1 98.38 88 ALA B N 1
ATOM 1672 C CA . ALA B 1 88 ? -3.285 3.852 4.734 1 98.38 88 ALA B CA 1
ATOM 1673 C C . ALA B 1 88 ? -1.928 3.896 5.43 1 98.38 88 ALA B C 1
ATOM 1675 O O . ALA B 1 88 ? -1.758 4.598 6.43 1 98.38 88 ALA B O 1
ATOM 1676 N N . GLN B 1 89 ? -1.041 3.168 4.887 1 98.12 89 GLN B N 1
ATOM 1677 C CA . GLN B 1 89 ? 0.291 3.152 5.48 1 98.12 89 GLN B CA 1
ATOM 1678 C C . GLN B 1 89 ? 0.982 4.504 5.316 1 98.12 89 GLN B C 1
ATOM 1680 O O . GLN B 1 89 ? 1.719 4.941 6.203 1 98.12 89 GLN B O 1
ATOM 1685 N N . VAL B 1 90 ? 0.809 5.113 4.184 1 98.19 90 VAL B N 1
ATOM 1686 C CA . VAL B 1 90 ? 1.368 6.441 3.955 1 98.19 90 VAL B CA 1
ATOM 1687 C C . VAL B 1 90 ? 0.826 7.418 4.996 1 98.19 90 VAL B C 1
ATOM 1689 O O . VAL B 1 90 ? 1.585 8.188 5.59 1 98.19 90 VAL B O 1
ATOM 1692 N N . VAL B 1 91 ? -0.438 7.348 5.258 1 98 91 VAL B N 1
ATOM 1693 C CA . VAL B 1 91 ? -1.062 8.234 6.234 1 98 91 VAL B CA 1
ATOM 1694 C C . VAL B 1 91 ? -0.56 7.891 7.637 1 98 91 VAL B C 1
ATOM 1696 O O . VAL B 1 91 ? -0.289 8.781 8.438 1 98 91 VAL B O 1
ATOM 1699 N N . ALA B 1 92 ? -0.414 6.641 7.941 1 98.12 92 ALA B N 1
ATOM 1700 C CA . ALA B 1 92 ? 0.107 6.223 9.242 1 98.12 92 ALA B CA 1
ATOM 1701 C C . ALA B 1 92 ? 1.515 6.77 9.469 1 98.12 92 ALA B C 1
ATOM 1703 O O . ALA B 1 92 ? 1.857 7.176 10.578 1 98.12 92 ALA B O 1
ATOM 1704 N N . GLU B 1 93 ? 2.32 6.754 8.406 1 97.69 93 GLU B N 1
ATOM 1705 C CA . GLU B 1 93 ? 3.67 7.297 8.516 1 97.69 93 GLU B CA 1
ATOM 1706 C C . GLU B 1 93 ? 3.641 8.789 8.82 1 97.69 93 GLU B C 1
ATOM 1708 O O . GLU B 1 93 ? 4.461 9.289 9.594 1 97.69 93 GLU B O 1
ATOM 1713 N N . LEU B 1 94 ? 2.713 9.461 8.195 1 97.88 94 LEU B N 1
ATOM 1714 C CA . LEU B 1 94 ? 2.535 10.883 8.469 1 97.88 94 LEU B CA 1
ATOM 1715 C C . LEU B 1 94 ? 2.189 11.109 9.938 1 97.88 94 LEU B C 1
ATOM 1717 O O . LEU B 1 94 ? 2.676 12.062 10.555 1 97.88 94 LEU B O 1
ATOM 1721 N N . LEU B 1 95 ? 1.385 10.258 10.531 1 97.94 95 LEU B N 1
ATOM 1722 C CA . LEU B 1 95 ? 1.056 10.359 11.945 1 97.94 95 LEU B CA 1
ATOM 1723 C C . LEU B 1 95 ? 2.283 10.094 12.812 1 97.94 95 LEU B C 1
ATOM 1725 O O . LEU B 1 95 ? 2.52 10.789 13.797 1 97.94 95 LEU B O 1
ATOM 1729 N N . ALA B 1 96 ? 3.066 9.188 12.461 1 97.69 96 ALA B N 1
ATOM 1730 C CA . ALA B 1 96 ? 4.262 8.82 13.219 1 97.69 96 ALA B CA 1
ATOM 1731 C C . ALA B 1 96 ? 5.316 9.922 13.141 1 97.69 96 ALA B C 1
ATOM 1733 O O . ALA B 1 96 ? 6.066 10.141 14.094 1 97.69 96 ALA B O 1
ATOM 1734 N N . ASN B 1 97 ? 5.375 10.547 11.992 1 96.88 97 ASN B N 1
ATOM 1735 C CA . ASN B 1 97 ? 6.281 11.656 11.734 1 96.88 97 ASN B CA 1
ATOM 1736 C C . ASN B 1 97 ? 5.535 12.867 11.18 1 96.88 97 ASN B C 1
ATOM 1738 O O . ASN B 1 97 ? 5.5 13.07 9.961 1 96.88 97 ASN B O 1
ATOM 1742 N N . PRO B 1 98 ? 5.027 13.656 12.047 1 97.5 98 PRO B N 1
ATOM 1743 C CA . PRO B 1 98 ? 4.082 14.703 11.664 1 97.5 98 PRO B CA 1
ATOM 1744 C C . PRO B 1 98 ? 4.668 15.688 10.648 1 97.5 98 PRO B C 1
ATOM 1746 O O . PRO B 1 98 ? 3.922 16.359 9.93 1 97.5 98 PRO B O 1
ATOM 1749 N N . MET B 1 99 ? 5.984 15.781 10.492 1 96.94 99 MET B N 1
ATOM 1750 C CA . MET B 1 99 ? 6.613 16.719 9.57 1 96.94 99 MET B CA 1
ATOM 1751 C C . MET B 1 99 ? 7.32 15.984 8.438 1 96.94 99 MET B C 1
ATOM 1753 O O . MET B 1 99 ? 8.297 16.484 7.875 1 96.94 99 MET B O 1
ATOM 1757 N N . LEU B 1 100 ? 6.793 14.805 8.156 1 94.12 100 LEU B N 1
ATOM 1758 C CA . LEU B 1 100 ? 7.371 13.961 7.113 1 94.12 100 LEU B CA 1
ATOM 1759 C C . LEU B 1 100 ? 7.484 14.719 5.793 1 94.12 100 LEU B C 1
ATOM 1761 O O . LEU B 1 100 ? 6.48 15.219 5.277 1 94.12 100 LEU B O 1
ATOM 1765 N N . GLY B 1 101 ? 8.742 14.805 5.289 1 92.88 101 GLY B N 1
ATOM 1766 C CA . GLY B 1 101 ? 8.977 15.438 4.004 1 92.88 101 GLY B CA 1
ATOM 1767 C C . GLY B 1 101 ? 9.078 16.953 4.094 1 92.88 101 GLY B C 1
ATOM 1768 O O . GLY B 1 101 ? 9.133 17.625 3.07 1 92.88 101 GLY B O 1
ATOM 1769 N N . GLN B 1 102 ? 9.055 17.453 5.27 1 95.69 102 GLN B N 1
ATOM 1770 C CA . GLN B 1 102 ? 9.109 18.906 5.453 1 95.69 102 GLN B CA 1
ATOM 1771 C C . GLN B 1 102 ? 10.258 19.297 6.379 1 95.69 102 GLN B C 1
ATOM 1773 O O . GLN B 1 102 ? 10.555 18.594 7.348 1 95.69 102 GLN B O 1
ATOM 1778 N N . THR B 1 103 ? 10.891 20.453 6.117 1 93.75 103 THR B N 1
ATOM 1779 C CA . THR B 1 103 ? 12.07 20.859 6.867 1 93.75 103 THR B CA 1
ATOM 1780 C C . THR B 1 103 ? 11.812 22.125 7.656 1 93.75 103 THR B C 1
ATOM 1782 O O . THR B 1 103 ? 12.609 22.516 8.516 1 93.75 103 THR B O 1
ATOM 1785 N N . SER B 1 104 ? 10.656 22.75 7.328 1 96.5 104 SER B N 1
ATOM 1786 C CA . SER B 1 104 ? 10.312 24 8.016 1 96.5 104 SER B CA 1
ATOM 1787 C C . SER B 1 104 ? 8.828 24.062 8.352 1 96.5 104 SER B C 1
ATOM 1789 O O . SER B 1 104 ? 7.996 23.531 7.598 1 96.5 104 SER B O 1
ATOM 1791 N N . PRO B 1 105 ? 8.508 24.734 9.469 1 97.56 105 PRO B N 1
ATOM 1792 C CA . PRO B 1 105 ? 7.102 24.844 9.867 1 97.56 105 PRO B CA 1
ATOM 1793 C C . PRO B 1 105 ? 6.238 25.531 8.812 1 97.56 105 PRO B C 1
ATOM 1795 O O . PRO B 1 105 ? 5.047 25.219 8.688 1 97.56 105 PRO B O 1
ATOM 1798 N N . SER B 1 106 ? 6.836 26.406 8.031 1 97.25 106 SER B N 1
ATOM 1799 C CA . SER B 1 106 ? 6.066 27.172 7.055 1 97.25 106 SER B CA 1
ATOM 1800 C C . SER B 1 106 ? 5.582 26.281 5.914 1 97.25 106 SER B C 1
ATOM 1802 O O . SER B 1 106 ? 4.691 26.672 5.152 1 97.25 106 SER B O 1
ATOM 1804 N N . GLU B 1 107 ? 6.137 25.078 5.766 1 97 107 GLU B N 1
ATOM 1805 C CA . GLU B 1 107 ? 5.75 24.141 4.711 1 97 107 GLU B CA 1
ATOM 1806 C C . GLU B 1 107 ? 4.496 23.359 5.098 1 97 107 GLU B C 1
ATOM 1808 O O . GLU B 1 107 ? 3.852 22.75 4.246 1 97 107 GLU B O 1
ATOM 1813 N N . ALA B 1 108 ? 4.133 23.406 6.355 1 98 108 ALA B N 1
ATOM 1814 C CA . ALA B 1 108 ? 3.008 22.625 6.844 1 98 108 ALA B CA 1
ATOM 1815 C C . ALA B 1 108 ? 1.68 23.312 6.555 1 98 108 ALA B C 1
ATOM 1817 O O . ALA B 1 108 ? 1.638 24.531 6.352 1 98 108 ALA B O 1
ATOM 1818 N N . LEU B 1 109 ? 0.667 22.547 6.477 1 97.62 109 LEU B N 1
ATOM 1819 C CA . LEU B 1 109 ? -0.678 23.094 6.316 1 97.62 109 LEU B CA 1
ATOM 1820 C C . LEU B 1 109 ? -1.034 24.016 7.48 1 97.62 109 LEU B C 1
ATOM 1822 O O . LEU B 1 109 ? -1.698 25.031 7.293 1 97.62 109 LEU B O 1
ATOM 1826 N N . ASN B 1 110 ? -0.604 23.562 8.703 1 98.31 110 ASN B N 1
ATOM 1827 C CA . ASN B 1 110 ? -0.792 24.344 9.93 1 98.31 110 ASN B CA 1
ATOM 1828 C C . ASN B 1 110 ? 0.543 24.75 10.539 1 98.31 110 ASN B C 1
ATOM 1830 O O . ASN B 1 110 ? 1.055 24.078 11.438 1 98.31 110 ASN B O 1
ATOM 1834 N N . PRO B 1 111 ? 1.067 25.906 10.125 1 98.31 111 PRO B N 1
ATOM 1835 C CA . PRO B 1 111 ? 2.396 26.328 10.578 1 98.31 111 PRO B CA 1
ATOM 1836 C C . PRO B 1 111 ? 2.479 26.484 12.094 1 98.31 111 PRO B C 1
ATOM 1838 O O . PRO B 1 111 ? 3.518 26.203 12.695 1 98.31 111 PRO B O 1
ATOM 1841 N N . LYS B 1 112 ? 1.465 26.953 12.703 1 98.19 112 LYS B N 1
ATOM 1842 C CA . LYS B 1 112 ? 1.465 27.109 14.156 1 98.19 112 LYS B CA 1
ATOM 1843 C C . LYS B 1 112 ? 1.61 25.766 14.859 1 98.19 112 LYS B C 1
ATOM 1845 O O . LYS B 1 112 ? 2.418 25.625 15.773 1 98.19 112 LYS B O 1
ATOM 1850 N N . THR B 1 113 ? 0.838 24.797 14.398 1 98.62 113 THR B N 1
ATOM 1851 C CA . THR B 1 113 ? 0.938 23.453 14.953 1 98.62 113 THR B CA 1
ATOM 1852 C C . THR B 1 113 ? 2.328 22.875 14.711 1 98.62 113 THR B C 1
ATOM 1854 O O . THR B 1 113 ? 2.908 22.25 15.602 1 98.62 113 THR B O 1
ATOM 1857 N N . ALA B 1 114 ? 2.854 23.125 13.523 1 98.75 114 ALA B N 1
ATOM 1858 C CA . ALA B 1 114 ? 4.191 22.656 13.172 1 98.75 114 ALA B CA 1
ATOM 1859 C C . ALA B 1 114 ? 5.242 23.266 14.094 1 98.75 114 ALA B C 1
ATOM 1861 O O . ALA B 1 114 ? 6.16 22.578 14.539 1 98.75 114 ALA B O 1
ATOM 1862 N N . LYS B 1 115 ? 5.105 24.5 14.383 1 98.5 115 LYS B N 1
ATOM 1863 C CA . LYS B 1 115 ? 6.031 25.172 15.289 1 98.5 115 LYS B CA 1
ATOM 1864 C C . LYS B 1 115 ? 5.98 24.547 16.688 1 98.5 115 LYS B C 1
ATOM 1866 O O . LYS B 1 115 ? 7.02 24.312 17.312 1 98.5 115 LYS B O 1
ATOM 1871 N N . THR B 1 116 ? 4.77 24.312 17.141 1 98.56 116 THR B N 1
ATOM 1872 C CA . THR B 1 116 ? 4.621 23.672 18.438 1 98.56 116 THR B CA 1
ATOM 1873 C C . THR B 1 116 ? 5.301 22.297 18.438 1 98.56 116 THR B C 1
ATOM 1875 O O . THR B 1 116 ? 6.004 21.953 19.391 1 98.56 116 THR B O 1
ATOM 1878 N N . PHE B 1 117 ? 5.152 21.578 17.422 1 98.5 117 PHE B N 1
ATOM 1879 C CA . PHE B 1 117 ? 5.758 20.25 17.297 1 98.5 117 PHE B CA 1
ATOM 1880 C C . PHE B 1 117 ? 7.273 20.328 17.391 1 98.5 117 PHE B C 1
ATOM 1882 O O . PHE B 1 117 ? 7.906 19.531 18.078 1 98.5 117 PHE B O 1
ATOM 1889 N N . LEU B 1 118 ? 7.812 21.297 16.719 1 97.56 118 LEU B N 1
ATOM 1890 C CA . LEU B 1 118 ? 9.266 21.406 16.594 1 97.56 118 LEU B CA 1
ATOM 1891 C C . LEU B 1 118 ? 9.859 22.062 17.844 1 97.56 118 LEU B C 1
ATOM 1893 O O . LEU B 1 118 ? 10.93 21.656 18.312 1 97.56 118 LEU B O 1
ATOM 1897 N N . ARG B 1 119 ? 9.164 22.984 18.484 1 97.38 119 ARG B N 1
ATOM 1898 C CA . ARG B 1 119 ? 9.766 23.828 19.516 1 97.38 119 ARG B CA 1
ATOM 1899 C C . ARG B 1 119 ? 9.32 23.391 20.906 1 97.38 119 ARG B C 1
ATOM 1901 O O . ARG B 1 119 ? 10.008 23.641 21.891 1 97.38 119 ARG B O 1
ATOM 1908 N N . ASP B 1 120 ? 8.188 22.859 20.969 1 98 120 ASP B N 1
ATOM 1909 C CA . ASP B 1 120 ? 7.645 22.406 22.25 1 98 120 ASP B CA 1
ATOM 1910 C C . ASP B 1 120 ? 6.988 21.031 22.109 1 98 120 ASP B C 1
ATOM 1912 O O . ASP B 1 120 ? 5.77 20.906 22.25 1 98 120 ASP B O 1
ATOM 1916 N N . PRO B 1 121 ? 7.766 19.969 21.922 1 97.56 121 PRO B N 1
ATOM 1917 C CA . PRO B 1 121 ? 7.223 18.625 21.672 1 97.56 121 PRO B CA 1
ATOM 1918 C C . PRO B 1 121 ? 6.367 18.109 22.828 1 97.56 121 PRO B C 1
ATOM 1920 O O . PRO B 1 121 ? 5.43 17.344 22.609 1 97.56 121 PRO B O 1
ATOM 1923 N N . ARG B 1 122 ? 6.641 18.516 24 1 98.19 122 ARG B N 1
ATOM 1924 C CA . ARG B 1 122 ? 5.824 18.109 25.141 1 98.19 122 ARG B CA 1
ATOM 1925 C C . ARG B 1 122 ? 4.406 18.672 25.016 1 98.19 122 ARG B C 1
ATOM 1927 O O . ARG B 1 122 ? 3.432 17.938 25.188 1 98.19 122 ARG B O 1
ATOM 1934 N N . LYS B 1 123 ? 4.371 19.953 24.781 1 98.69 123 LYS B N 1
ATOM 1935 C CA . LYS B 1 123 ? 3.064 20.578 24.594 1 98.69 123 LYS B CA 1
ATOM 1936 C C . LYS B 1 123 ? 2.32 19.953 23.422 1 98.69 123 LYS B C 1
ATOM 1938 O O . LYS B 1 123 ? 1.11 19.734 23.484 1 98.69 123 LYS B O 1
ATOM 1943 N N . PHE B 1 124 ? 3.008 19.734 22.328 1 98.69 124 PHE B N 1
ATOM 1944 C CA . PHE B 1 124 ? 2.404 19.094 21.172 1 98.69 124 PHE B CA 1
ATOM 1945 C C . PHE B 1 124 ? 1.796 17.75 21.562 1 98.69 124 PHE B C 1
ATOM 1947 O O . PHE B 1 124 ? 0.63 17.484 21.266 1 98.69 124 PHE B O 1
ATOM 1954 N N . LYS B 1 125 ? 2.592 16.891 22.188 1 98.56 125 LYS B N 1
ATOM 1955 C CA . LYS B 1 125 ? 2.146 15.555 22.578 1 98.56 125 LYS B CA 1
ATOM 1956 C C . LYS B 1 125 ? 0.93 15.633 23.5 1 98.56 125 LYS B C 1
ATOM 1958 O O . LYS B 1 125 ? -0.013 14.852 23.344 1 98.56 125 LYS B O 1
ATOM 1963 N N . GLN B 1 126 ? 0.953 16.547 24.359 1 98.5 126 GLN B N 1
ATOM 1964 C CA . GLN B 1 126 ? -0.151 16.703 25.297 1 98.5 126 GLN B CA 1
ATOM 1965 C C . GLN B 1 126 ? -1.44 17.078 24.578 1 98.5 126 GLN B C 1
ATOM 1967 O O . GLN B 1 126 ? -2.488 16.469 24.812 1 98.5 126 GLN B O 1
ATOM 1972 N N . THR B 1 127 ? -1.349 18.062 23.75 1 98.69 127 THR B N 1
ATOM 1973 C CA . THR B 1 127 ? -2.525 18.516 23.016 1 98.69 127 THR B CA 1
ATOM 1974 C C . THR B 1 127 ? -3.043 17.422 22.078 1 98.69 127 THR B C 1
ATOM 1976 O O . THR B 1 127 ? -4.246 17.156 22.047 1 98.69 127 THR B O 1
ATOM 1979 N N . ALA B 1 128 ? -2.145 16.797 21.344 1 98.75 128 ALA B N 1
ATOM 1980 C CA . ALA B 1 128 ? -2.525 15.711 20.438 1 98.75 128 ALA B CA 1
ATOM 1981 C C . ALA B 1 128 ? -3.199 14.57 21.188 1 98.75 128 ALA B C 1
ATOM 1983 O O . ALA B 1 128 ? -4.223 14.039 20.734 1 98.75 128 ALA B O 1
ATOM 1984 N N . ALA B 1 129 ? -2.643 14.195 22.297 1 98.44 129 ALA B N 1
ATOM 1985 C CA . ALA B 1 129 ? -3.201 13.125 23.109 1 98.44 129 ALA B CA 1
ATOM 1986 C C . ALA B 1 129 ? -4.594 13.492 23.625 1 98.44 129 ALA B C 1
ATOM 1988 O O . ALA B 1 129 ? -5.473 12.625 23.719 1 98.44 129 ALA B O 1
ATOM 1989 N N . GLU B 1 130 ? -4.762 14.742 24 1 98.44 130 GLU B N 1
ATOM 1990 C CA . GLU B 1 130 ? -6.078 15.203 24.422 1 98.44 130 GLU B CA 1
ATOM 1991 C C . GLU B 1 130 ? -7.109 15.062 23.312 1 98.44 130 GLU B C 1
ATOM 1993 O O . GLU B 1 130 ? -8.234 14.625 23.562 1 98.44 130 GLU B O 1
ATOM 1998 N N . TRP B 1 131 ? -6.719 15.438 22.109 1 98.62 131 TRP B N 1
ATOM 1999 C CA . TRP B 1 131 ? -7.617 15.281 20.969 1 98.62 131 TRP B CA 1
ATOM 2000 C C . TRP B 1 131 ? -7.934 13.812 20.719 1 98.62 131 TRP B C 1
ATOM 2002 O O . TRP B 1 131 ? -9.07 13.461 20.391 1 98.62 131 TRP B O 1
ATOM 2012 N N . VAL B 1 132 ? -6.926 12.93 20.812 1 98.69 132 VAL B N 1
ATOM 2013 C CA . VAL B 1 132 ? -7.148 11.5 20.656 1 98.69 132 VAL B CA 1
ATOM 2014 C C . VAL B 1 132 ? -8.203 11.031 21.656 1 98.69 132 VAL B C 1
ATOM 2016 O O . VAL B 1 132 ? -9.133 10.312 21.297 1 98.69 132 VAL B O 1
ATOM 2019 N N . ARG B 1 133 ? -8.07 11.461 22.891 1 98.31 133 ARG B N 1
ATOM 2020 C CA . ARG B 1 133 ? -9 11.078 23.953 1 98.31 133 ARG B CA 1
ATOM 2021 C C . ARG B 1 133 ? -10.414 11.555 23.625 1 98.31 133 ARG B C 1
ATOM 2023 O O . ARG B 1 133 ? -11.383 10.836 23.844 1 98.31 133 ARG B O 1
ATOM 2030 N N . LEU B 1 134 ? -10.539 12.633 23.094 1 98.25 134 LEU B N 1
ATOM 2031 C CA . LEU B 1 134 ? -11.836 13.273 22.891 1 98.25 134 LEU B CA 1
ATOM 2032 C C . LEU B 1 134 ? -12.516 12.734 21.641 1 98.25 134 LEU B C 1
ATOM 2034 O O . LEU B 1 134 ? -13.734 12.578 21.609 1 98.25 134 LEU B O 1
ATOM 2038 N N . TYR B 1 135 ? -11.711 12.484 20.562 1 98.38 135 TYR B N 1
ATOM 2039 C CA . TYR B 1 135 ? -12.344 12.344 19.266 1 98.38 135 TYR B CA 1
ATOM 2040 C C . TYR B 1 135 ? -12.086 10.961 18.672 1 98.38 135 TYR B C 1
ATOM 2042 O O . TYR B 1 135 ? -12.758 10.555 17.719 1 98.38 135 TYR B O 1
ATOM 2050 N N . ALA B 1 136 ? -11.078 10.289 19.125 1 97.25 136 ALA B N 1
ATOM 2051 C CA . ALA B 1 136 ? -10.633 9.07 18.453 1 97.25 136 ALA B CA 1
ATOM 2052 C C . ALA B 1 136 ? -10.898 7.84 19.312 1 97.25 136 ALA B C 1
ATOM 2054 O O . ALA B 1 136 ? -10.758 7.891 20.531 1 97.25 136 ALA B O 1
#

Radius of gyration: 23.6 Å; Cα contacts (8 Å, |Δi|>4): 479; chains: 2; bounding box: 91×67×46 Å

Nearest PDB structures (foldseek):
  1fzy-assembly2_B  TM=7.998E-01  e=2.991E-09  Saccharomyces cerevisiae
  1yf9-assembly1_B  TM=8.365E-01  e=3.681E-08  Leishmania major
  9b62-assembly1_C  TM=7.445E-01  e=1.252E-07  Homo sapiens
  7lew-assembly1_A  TM=7.300E-01  e=1.282E-06  Homo sapiens
  6nya-assembly1_C  TM=7.236E-01  e=1.363E-06  Saccharomyces cerevisiae S288C

Sequence (272 aa):
SKRPHAECAAASATSDGGILATSIQGPVGSAFTGGVFQCVVHLPERFPEQPPMVKMRTKIYHPNIDGQTGSVLLANWSPSVLVEKSIAQVVAELLANPMLGQTSPSEALNPKTAKTFLRDPRKFKQTAAEWVRLYASKRPHAECAAASATSDGGILATSIQGPVGSAFTGGVFQCVVHLPERFPEQPPMVKMRTKIYHPNIDGQTGSVLLANWSPSVLVEKSIAQVVAELLANPMLGQTSPSEALNPKTAKTFLRDPRKFKQTAAEWVRLYA

Foldseek 3Di:
DPDPPPPPPPPPPPPPQDWAKDWAAADPPFLLHPFIWIKTWGADPPPPQPPIWIATPWAFQAQAADRPGRTGDQQPGDPVCVVPDDPSRSVNVCRRPRQVNHDALVPTPHSVLVCCCVPPVPVNSVVRNVSRVVTD/DPPPDPPPPPVPPPPPQDWAKDWAAADPPFLLHPFIWIKTWGADPPPPQPPIWIATPWAFQAQQADRPTRTGDQQPGDPVCVVPDDPSRSVNVCRRPRQVNHDALVPTPHSVLVCCCVPPVPVNSVVRNVSRVVTD

Organism: Emiliania huxleyi (strain CCMP1516) (NCBI:txid280463)

Secondary structure (DSSP, 8-state):
-------------------EEEEEEPPTTSTTTT-EEEEEEE--TTTTTSPPEEEESS----TTB-TTT-BB--TT--TTHHHH--HHHHHHHHHHSTTTT-SSGGGSSSHHHHHHHHH-HHHHHHHHHHHHHHH-/-------------------EEEEEEPPTTSTTTT-EEEEEEE--TTTTTSPPEEEESS----TTB-TTT-BB--TT--TTHHHH--HHHHHHHHHHSTTTT-SSGGGSSSHHHHHHHHH-HHHHHHHHHHHHHHH-

pLDDT: mean 88.79, std 21.94, range [23.14, 98.88]

Solvent-accessible surface area (backbone atoms only — not comparable to full-atom values): 15117 Å² total; per-residue (Å²): 134,84,75,77,76,78,73,76,73,72,78,70,84,68,87,68,72,55,79,40,75,51,72,40,63,32,39,81,91,31,50,40,46,86,20,53,37,40,31,37,37,34,67,49,90,56,30,53,85,37,66,68,45,39,32,39,72,36,64,56,71,48,19,33,32,42,78,84,75,17,42,47,65,73,74,74,67,52,56,72,49,41,45,79,32,15,52,48,51,52,53,39,49,38,62,57,33,61,55,57,77,51,92,51,37,80,75,35,81,32,36,68,52,27,41,34,46,74,74,35,49,67,60,36,36,52,54,23,37,52,33,29,69,74,54,59,135,83,73,79,76,81,72,76,76,71,77,72,82,70,86,67,76,52,79,40,75,50,72,38,62,32,39,81,90,32,52,40,46,86,22,54,36,41,31,38,37,35,66,50,90,58,30,54,85,37,66,69,47,38,31,38,71,36,64,56,71,47,20,33,33,41,79,85,76,18,42,47,65,72,73,74,66,53,58,72,49,40,44,78,32,15,51,47,51,54,53,37,48,37,62,58,34,61,55,57,78,51,92,49,37,82,74,35,80,30,34,68,52,28,41,34,46,75,74,35,49,64,61,36,36,50,52,23,37,51,35,30,69,74,53,59